Protein AF-A0A127F2P2-F1 (afdb_monomer_lite)

Foldseek 3Di:
DPDLFLDDPDLLCVLADDPPDDGLVVLLVVCVVVVPDQVDEAEAADQFLNSNVLSCLRNNHHYDYHHPDVVSVLNNCLSNDLVQALVVLVVLLVQLVVQLVVQLPDPCLCVDPVNVVCVVVCCCVVQQADPSLSSSLSSSLVSLVVSPVDPNSSSSLVSLSVSCVRVVSTQWDDDVHIDGHDRDPHHPSSVSSVVSSVSSSVSSVSSVVSVVVVCVVDPDDDDDPDVVVVVVVNCVVDVPPDPPDD

Secondary structure (DSSP, 8-state):
---SSSS-SSTTGGGS--TTPPPHHHHHHHHHHTT--TTS-EEETT-TT-HHHHHHHHTT--EEE--S-HHHHHHHHHHT-TT--HHHHHHHHHHHHHHHHHHTT-GGGGGSHHHHHHHHTTHHHHTSS-HHHHHHHHHHHHHHHHH--SHHHHHHHHHHHHHHIIIIIS-EEESSSEEE-PPPS---HHHHHHHHHHHHHHHHHHHHHHHHHHHTTS-PPPPPS-HHHHHHHHHHH-TT------

Sequence (246 aa):
MSDPQAFLNGEIHCWYNFVLGFSDKLVAAMMDRMDVQDDQLVFDPFCGTGTTLVESMKRGIPSVGLDASPFSCFVSRVKTNLTLSPDDLLKALVDVGLEYGHLKTSHDTQNMPAYKYLDESGMLKRGWISAVPLRHALALKAAIYRATPNATCRDAFLLALVANISTKIGNMKYGPEIYRGPKKRSVDVWNIFQTNVMQMIKDLVIAERANLASASLEDYQPVPRDWKVAVTKVLNKAPSLQVLGD

Radius of gyration: 20.62 Å; chains: 1; bounding box: 61×38×56 Å

Structure (mmCIF, N/CA/C/O backbone):
data_AF-A0A127F2P2-F1
#
_entry.id   AF-A0A127F2P2-F1
#
loop_
_atom_site.group_PDB
_atom_site.id
_atom_site.type_symbol
_atom_site.label_atom_id
_atom_site.label_alt_id
_atom_site.label_comp_id
_atom_site.label_asym_id
_atom_site.label_entity_id
_atom_site.label_seq_id
_atom_site.pdbx_PDB_ins_code
_atom_site.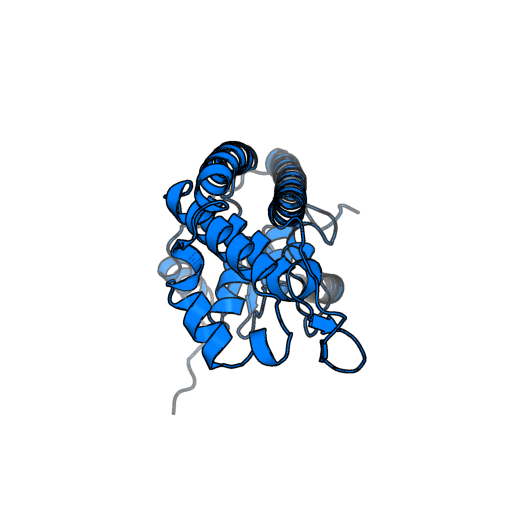Cartn_x
_atom_site.Cartn_y
_atom_site.Cartn_z
_atom_site.occupancy
_atom_site.B_iso_or_equiv
_atom_site.auth_seq_id
_atom_site.auth_comp_id
_atom_site.auth_asym_id
_atom_site.auth_atom_id
_atom_site.pdbx_PDB_model_num
ATOM 1 N N . MET A 1 1 ? -15.548 21.341 21.514 1.00 35.72 1 MET A N 1
ATOM 2 C CA . MET A 1 1 ? -15.813 20.273 20.534 1.00 35.72 1 MET A CA 1
ATOM 3 C C . MET A 1 1 ? -14.565 19.421 20.509 1.0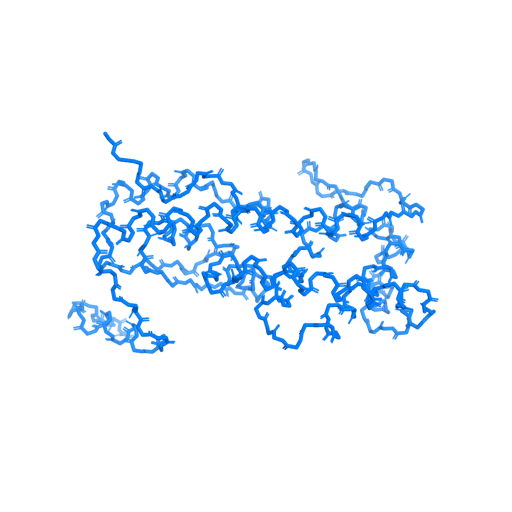0 35.72 1 MET A C 1
ATOM 5 O O . MET A 1 1 ? -13.531 19.929 20.096 1.00 35.72 1 MET A O 1
ATOM 9 N N . SER A 1 2 ? -14.618 18.223 21.089 1.00 41.34 2 SER A N 1
ATOM 10 C CA . SER A 1 2 ? -13.593 17.208 20.843 1.00 41.34 2 SER A CA 1
ATOM 11 C C . SER A 1 2 ? -13.602 16.889 19.351 1.00 41.34 2 SER A C 1
ATOM 13 O O . SER A 1 2 ? -14.662 16.907 18.725 1.00 41.34 2 SER A O 1
ATOM 15 N N . ASP A 1 3 ? -12.429 16.676 18.769 1.00 54.66 3 ASP A N 1
ATOM 16 C CA . ASP A 1 3 ? -12.345 16.172 17.405 1.00 54.66 3 ASP A CA 1
ATOM 17 C C . ASP A 1 3 ? -12.881 14.729 17.417 1.00 54.66 3 ASP A C 1
ATOM 19 O O . ASP A 1 3 ? -12.347 13.915 18.174 1.00 54.66 3 ASP A O 1
ATOM 23 N N . PRO A 1 4 ? -13.960 14.392 16.682 1.00 66.12 4 PRO A N 1
ATOM 24 C CA . PRO A 1 4 ? -14.548 13.051 16.722 1.00 66.12 4 PRO A CA 1
ATOM 25 C C . PRO A 1 4 ? -13.619 11.970 16.148 1.00 66.12 4 PRO A C 1
ATOM 27 O O . PRO A 1 4 ? -13.962 10.791 16.186 1.00 66.12 4 PRO A O 1
ATOM 30 N N . GLN A 1 5 ? -12.468 12.341 15.581 1.00 68.38 5 GLN A N 1
ATOM 31 C CA . GLN A 1 5 ? -11.508 11.418 14.988 1.00 68.38 5 GLN A CA 1
ATOM 32 C C . GLN A 1 5 ? -10.196 11.395 15.767 1.00 68.38 5 GLN A C 1
ATOM 34 O O . GLN A 1 5 ? -9.670 12.436 16.148 1.00 68.38 5 GLN A O 1
ATOM 39 N N . ALA A 1 6 ? -9.619 10.200 15.921 1.00 63.88 6 ALA A N 1
ATOM 40 C CA . ALA A 1 6 ? -8.312 10.035 16.547 1.00 63.88 6 ALA A CA 1
ATOM 41 C C . ALA A 1 6 ? -7.195 10.753 15.752 1.00 63.88 6 ALA A C 1
ATOM 43 O O . ALA A 1 6 ? -6.325 11.393 16.333 1.00 63.88 6 ALA A O 1
ATOM 44 N N . PHE A 1 7 ? -7.217 10.698 14.417 1.00 74.06 7 PHE A N 1
ATOM 45 C CA . PHE A 1 7 ? -6.213 11.332 13.548 1.00 74.06 7 PHE A CA 1
ATOM 46 C C . PHE A 1 7 ? -6.845 11.980 12.304 1.00 74.06 7 PHE A C 1
ATOM 48 O O . PHE A 1 7 ? -8.003 11.712 11.974 1.00 74.06 7 PHE A O 1
ATOM 55 N N . LEU A 1 8 ? -6.105 12.868 11.628 1.00 65.75 8 LEU A N 1
ATOM 56 C CA . LEU A 1 8 ? -6.644 13.904 10.742 1.00 65.75 8 LEU A CA 1
ATOM 57 C C . LEU A 1 8 ? -6.462 13.582 9.250 1.00 65.75 8 LEU A C 1
ATOM 59 O O . LEU A 1 8 ? -5.471 13.956 8.635 1.00 65.75 8 LEU A O 1
ATOM 63 N N . ASN A 1 9 ? -7.518 13.020 8.655 1.00 62.25 9 ASN A N 1
ATOM 64 C CA . ASN A 1 9 ? -7.801 12.931 7.212 1.00 62.25 9 ASN A CA 1
ATOM 65 C C . ASN A 1 9 ? -6.593 12.889 6.252 1.00 62.25 9 ASN A C 1
ATOM 67 O O . ASN A 1 9 ? -6.137 13.909 5.732 1.00 62.25 9 ASN A O 1
ATOM 71 N N . GLY A 1 10 ? -6.204 11.670 5.879 1.00 63.34 10 GLY A N 1
ATOM 72 C CA . GLY A 1 10 ? -5.401 11.392 4.688 1.00 63.34 10 GLY A CA 1
ATOM 73 C C . GLY A 1 10 ? -4.282 10.389 4.921 1.00 63.34 10 GLY A C 1
ATOM 74 O O . GLY A 1 10 ? -3.892 9.727 3.966 1.00 63.34 10 GLY A O 1
ATOM 75 N N . GLU A 1 11 ? -3.821 10.225 6.159 1.00 78.94 11 GLU A N 1
ATOM 76 C CA . GLU A 1 11 ? -2.643 9.436 6.528 1.00 78.94 11 GLU A CA 1
ATOM 77 C C . GLU A 1 11 ? -2.771 8.007 5.993 1.00 78.94 11 GLU A C 1
ATOM 79 O O . GLU A 1 11 ? -2.106 7.621 5.038 1.00 78.94 11 GLU A O 1
ATOM 84 N N . ILE A 1 12 ? -3.750 7.257 6.497 1.00 88.06 12 ILE A N 1
ATOM 85 C CA . ILE A 1 12 ? -3.984 5.869 6.080 1.00 88.06 12 ILE A CA 1
ATOM 86 C C . ILE A 1 12 ? -4.731 5.786 4.739 1.00 88.06 12 ILE A C 1
ATOM 88 O O . ILE A 1 12 ? -4.520 4.863 3.942 1.00 88.06 12 ILE A O 1
ATOM 92 N N . HIS A 1 13 ? -5.587 6.766 4.428 1.00 88.75 13 HIS A N 1
ATOM 93 C CA . HIS A 1 13 ? -6.326 6.781 3.160 1.00 88.75 13 HIS A CA 1
ATOM 94 C C . HIS A 1 13 ? -5.388 6.866 1.953 1.00 88.75 13 HIS A C 1
ATOM 96 O O . HIS A 1 13 ? -5.590 6.130 0.983 1.00 88.75 13 HIS A O 1
ATOM 102 N N . CYS A 1 14 ? -4.320 7.665 2.041 1.00 88.19 14 CYS A N 1
ATOM 103 C CA . CYS A 1 14 ? -3.363 7.888 0.957 1.00 88.19 14 CYS A CA 1
ATOM 104 C C . CYS A 1 14 ? -2.391 6.726 0.729 1.00 88.19 14 CYS A C 1
ATOM 106 O O . CYS A 1 14 ? -1.639 6.748 -0.249 1.00 88.19 14 CYS A O 1
ATOM 108 N N . TRP A 1 15 ? -2.418 5.681 1.564 1.00 93.00 15 TRP A N 1
ATOM 109 C CA . TRP A 1 15 ? -1.598 4.481 1.349 1.00 93.00 15 TRP A CA 1
ATOM 110 C C . TRP A 1 15 ? -1.938 3.782 0.033 1.00 93.00 15 TRP A C 1
ATOM 112 O O . TRP A 1 15 ? -1.093 3.114 -0.559 1.00 93.00 15 TRP A O 1
ATOM 122 N N . TYR A 1 16 ? -3.171 3.965 -0.446 1.00 91.88 16 TYR A N 1
ATOM 123 C CA . TYR A 1 16 ? -3.579 3.578 -1.787 1.00 91.88 16 TYR A CA 1
ATOM 124 C C . TYR A 1 16 ? -4.759 4.432 -2.251 1.00 91.88 16 TYR A C 1
ATOM 126 O O . TYR A 1 16 ? -5.842 4.352 -1.668 1.00 91.88 16 TYR A O 1
ATOM 134 N N . ASN A 1 17 ? -4.559 5.202 -3.322 1.00 81.31 17 ASN A N 1
ATOM 135 C CA . ASN A 1 17 ? -5.589 6.064 -3.898 1.00 81.31 17 ASN A CA 1
ATOM 136 C C . ASN A 1 17 ? -6.385 5.319 -4.971 1.00 81.31 17 ASN A C 1
ATOM 138 O O . ASN A 1 17 ? -5.859 4.999 -6.040 1.00 81.31 17 ASN A O 1
ATOM 142 N N . PHE A 1 18 ? -7.665 5.083 -4.695 1.00 76.94 18 PHE A N 1
ATOM 143 C CA . PHE A 1 18 ? -8.608 4.524 -5.655 1.00 76.94 18 PHE A CA 1
ATOM 144 C C . PHE A 1 18 ? -9.413 5.648 -6.314 1.00 76.94 18 PHE A C 1
ATOM 146 O O . PHE A 1 18 ? -10.091 6.409 -5.634 1.00 76.94 18 PHE A O 1
ATOM 153 N N . VAL A 1 19 ? -9.335 5.755 -7.644 1.00 68.81 19 VAL A N 1
ATOM 154 C CA . VAL A 1 19 ? -9.882 6.894 -8.413 1.00 68.81 19 VAL A CA 1
ATOM 155 C C . VAL A 1 19 ? -11.410 7.017 -8.312 1.00 68.81 19 VAL A C 1
ATOM 157 O O . VAL A 1 19 ? -11.939 8.105 -8.495 1.00 68.81 19 VAL A O 1
ATOM 160 N N . LEU A 1 20 ? -12.116 5.929 -7.993 1.00 75.44 20 LEU A N 1
ATOM 161 C CA . LEU A 1 20 ? -13.584 5.880 -7.931 1.00 75.44 20 LEU A CA 1
ATOM 162 C C . LEU A 1 20 ? -14.131 5.760 -6.496 1.00 75.44 20 LEU A C 1
ATOM 164 O O . LEU A 1 20 ? -15.291 5.406 -6.310 1.00 75.44 20 LEU A O 1
ATOM 168 N N . GLY A 1 21 ? -13.299 6.000 -5.477 1.00 77.44 21 GLY A N 1
ATOM 169 C CA . GLY A 1 21 ? -13.734 5.972 -4.079 1.00 77.44 21 GLY A CA 1
ATOM 170 C C . GLY A 1 21 ? -14.499 7.238 -3.683 1.00 77.44 21 GLY A C 1
ATOM 171 O O . GLY A 1 21 ? -14.231 8.323 -4.199 1.00 77.44 21 GLY A O 1
ATOM 172 N N . PHE A 1 22 ? -15.427 7.116 -2.733 1.00 83.31 22 PHE A N 1
ATOM 173 C CA . PHE A 1 22 ? -16.008 8.278 -2.056 1.00 83.31 22 PHE A CA 1
ATOM 174 C C . PHE A 1 22 ? -15.020 8.884 -1.047 1.00 83.31 22 PHE A C 1
ATOM 176 O O . PHE A 1 22 ? -14.110 8.207 -0.562 1.00 83.31 22 PHE A O 1
ATOM 183 N N . SER A 1 23 ? -15.198 10.172 -0.737 1.00 86.19 23 SER A N 1
ATOM 184 C CA . SER A 1 23 ? -14.360 10.884 0.235 1.00 86.19 23 SER A CA 1
ATOM 185 C C . SER A 1 23 ? -14.602 10.370 1.655 1.00 86.19 23 SER A C 1
ATOM 187 O O . SER A 1 23 ? -15.737 10.156 2.074 1.00 86.19 23 SER A O 1
ATOM 189 N N . ASP A 1 24 ? -13.515 10.262 2.406 1.00 86.50 24 ASP A N 1
ATOM 190 C CA . ASP A 1 24 ? -13.460 10.154 3.866 1.00 86.50 24 ASP A CA 1
ATOM 191 C C . ASP A 1 24 ? -14.427 11.113 4.586 1.00 86.50 24 ASP A C 1
ATOM 193 O O . ASP A 1 24 ? -15.194 10.692 5.449 1.00 86.50 24 ASP A O 1
ATOM 197 N N . LYS A 1 25 ? -14.492 12.379 4.156 1.00 88.00 25 LYS A N 1
ATOM 198 C CA . LYS A 1 25 ? -15.392 13.390 4.738 1.00 88.00 25 LYS A CA 1
ATOM 199 C C . LYS A 1 25 ? -16.870 13.034 4.611 1.00 88.00 25 LYS A C 1
ATOM 201 O O . LYS A 1 25 ? -17.650 13.372 5.496 1.00 88.00 25 LYS A O 1
ATOM 206 N N . LEU A 1 26 ? -17.262 12.375 3.517 1.00 89.62 26 LEU A N 1
ATOM 207 C CA . LEU A 1 26 ? -18.647 11.941 3.329 1.00 89.62 26 LEU A CA 1
ATOM 208 C C . LEU A 1 26 ? -19.013 10.878 4.363 1.00 89.62 26 LEU A C 1
ATOM 210 O O . LEU A 1 26 ? -20.075 10.960 4.970 1.00 89.62 26 LEU A O 1
ATOM 214 N N . VAL A 1 27 ? -18.128 9.906 4.579 1.00 91.12 27 VAL A N 1
ATOM 215 C CA . VAL A 1 27 ? -18.348 8.845 5.565 1.00 91.12 27 VAL A CA 1
ATOM 216 C C . VAL A 1 27 ? -18.423 9.420 6.968 1.00 91.12 27 VAL A C 1
ATOM 218 O O . VAL A 1 27 ? -19.365 9.109 7.689 1.00 91.12 27 VAL A O 1
ATOM 221 N N . ALA A 1 28 ? -17.472 10.281 7.337 1.00 88.88 28 ALA A N 1
ATOM 222 C CA . ALA A 1 28 ? -17.466 10.936 8.638 1.00 88.88 28 ALA A CA 1
ATOM 223 C C . ALA A 1 28 ? -18.791 11.676 8.892 1.00 88.88 28 ALA A C 1
ATOM 225 O O . ALA A 1 28 ? -19.443 11.443 9.906 1.00 88.88 28 ALA A O 1
ATOM 226 N N . ALA A 1 29 ? -19.250 12.474 7.919 1.00 90.44 29 ALA A N 1
ATOM 227 C CA . ALA A 1 29 ? -20.518 13.192 8.018 1.00 90.44 29 ALA A CA 1
ATOM 228 C C . ALA A 1 29 ? -21.737 12.257 8.109 1.00 90.44 29 ALA A C 1
ATOM 230 O O . ALA A 1 29 ? -22.702 12.574 8.802 1.00 90.44 29 ALA A O 1
ATOM 231 N N . MET A 1 30 ? -21.714 11.110 7.422 1.00 92.44 30 MET A N 1
ATOM 232 C CA . MET A 1 30 ? -22.779 10.108 7.527 1.00 92.44 30 MET A CA 1
ATOM 233 C C . MET A 1 30 ? -22.791 9.438 8.901 1.00 92.44 30 MET A C 1
ATOM 235 O O . MET A 1 30 ? -23.862 9.297 9.479 1.00 92.44 30 MET A O 1
ATOM 239 N N . MET A 1 31 ? -21.625 9.085 9.448 1.00 92.06 31 MET A N 1
ATOM 240 C CA . MET A 1 31 ? -21.513 8.516 10.795 1.00 92.06 31 MET A CA 1
ATOM 241 C C . MET A 1 31 ? -22.008 9.497 11.862 1.00 92.06 31 MET A C 1
ATOM 243 O O . MET A 1 31 ? -22.751 9.089 12.748 1.00 92.06 31 MET A O 1
ATOM 247 N N . ASP A 1 32 ? -21.678 10.788 11.735 1.00 91.12 32 ASP A N 1
ATOM 248 C CA . ASP A 1 32 ? -22.185 11.837 12.634 1.00 91.12 32 ASP A CA 1
ATOM 249 C C . ASP A 1 32 ? -23.704 11.997 12.505 1.00 91.12 32 ASP A C 1
ATOM 251 O O . ASP A 1 32 ? -24.425 12.065 13.495 1.00 91.12 32 ASP A O 1
ATOM 255 N N . ARG A 1 33 ? -24.218 12.027 11.269 1.00 93.12 33 ARG A N 1
ATOM 256 C CA . ARG A 1 33 ? -25.657 12.160 11.002 1.00 93.12 33 ARG A CA 1
ATOM 257 C C . ARG A 1 33 ? -26.463 10.968 11.519 1.00 93.12 33 ARG A C 1
ATOM 259 O O . ARG A 1 33 ? -27.630 11.138 11.864 1.00 93.12 33 ARG A O 1
ATOM 266 N N . MET A 1 34 ? -25.873 9.779 11.493 1.00 92.50 34 MET A N 1
ATOM 267 C CA . MET A 1 34 ? -26.480 8.543 11.980 1.00 92.50 34 MET A CA 1
ATOM 268 C C . MET A 1 34 ? -26.254 8.320 13.479 1.00 92.50 34 MET A C 1
ATOM 270 O O . MET A 1 34 ? -26.804 7.358 14.005 1.00 92.50 34 MET A O 1
ATOM 274 N N . ASP A 1 35 ? -25.482 9.190 14.140 1.00 91.25 35 ASP A N 1
ATOM 275 C CA . ASP A 1 35 ? -25.129 9.094 15.559 1.00 91.25 35 ASP A CA 1
ATOM 276 C C . ASP A 1 35 ? -24.546 7.715 15.924 1.00 91.25 35 ASP A C 1
ATOM 278 O O . ASP A 1 35 ? -24.965 7.067 16.884 1.00 91.25 35 ASP A O 1
ATOM 282 N N . VAL A 1 36 ? -23.609 7.227 15.098 1.00 90.00 36 VAL A N 1
ATOM 283 C CA . VAL A 1 36 ? -23.000 5.899 15.279 1.00 90.00 36 VAL A CA 1
ATOM 284 C C . VAL A 1 36 ? -22.124 5.895 16.529 1.00 90.00 36 VAL A C 1
ATOM 286 O O . VAL A 1 36 ? -21.159 6.655 16.612 1.00 90.00 36 VAL A O 1
ATOM 289 N N . GLN A 1 37 ? -22.440 4.996 17.458 1.00 87.25 37 GLN A N 1
ATOM 290 C CA . GLN A 1 37 ? -21.726 4.834 18.727 1.00 87.25 37 GLN A CA 1
ATOM 291 C C . GLN A 1 37 ? -20.657 3.729 18.643 1.00 87.25 37 GLN A C 1
ATOM 293 O O . GLN A 1 37 ? -20.678 2.880 17.748 1.00 87.25 37 GLN A O 1
ATOM 298 N N . ASP A 1 38 ? -19.715 3.727 19.584 1.00 83.12 38 ASP A N 1
ATOM 299 C CA . ASP A 1 38 ? -18.592 2.779 19.661 1.00 83.12 38 ASP A CA 1
ATOM 300 C C . ASP A 1 38 ? -18.991 1.353 20.091 1.00 83.12 38 ASP A C 1
ATOM 302 O O . ASP A 1 38 ? -18.247 0.396 19.855 1.00 83.12 38 ASP A O 1
ATOM 306 N N . ASP A 1 39 ? -20.192 1.179 20.643 1.00 86.44 39 ASP A N 1
ATOM 307 C CA . ASP A 1 39 ? -20.784 -0.118 20.980 1.00 86.44 39 ASP A CA 1
ATOM 308 C C . ASP A 1 39 ? -21.517 -0.793 19.801 1.00 86.44 39 ASP A C 1
ATOM 310 O O . ASP A 1 39 ? -21.964 -1.945 19.914 1.00 86.44 39 ASP A O 1
ATOM 314 N N . GLN A 1 40 ? -21.611 -0.102 18.660 1.00 90.81 40 GLN A N 1
ATOM 315 C CA . GLN A 1 40 ? -22.252 -0.578 17.436 1.00 90.81 40 GLN A CA 1
ATOM 316 C C . GLN A 1 40 ? -21.247 -1.191 16.451 1.00 90.81 40 GLN A C 1
ATOM 318 O O . GLN A 1 40 ? -20.041 -0.967 16.512 1.00 90.81 40 GLN A O 1
ATOM 323 N N . LEU A 1 41 ? -21.759 -1.985 15.505 1.00 93.62 41 LEU A N 1
ATOM 324 C CA . LEU A 1 41 ? -20.970 -2.547 14.409 1.00 93.62 41 LEU A CA 1
ATOM 325 C C . LEU A 1 41 ? -21.323 -1.848 13.094 1.00 93.62 41 LEU A C 1
ATOM 327 O O . LEU A 1 41 ? -22.466 -1.915 12.645 1.00 93.62 41 LEU A O 1
ATOM 331 N N . VAL A 1 42 ? -20.324 -1.276 12.424 1.00 94.81 42 VAL A N 1
ATOM 332 C CA . VAL A 1 42 ? -20.467 -0.790 11.046 1.00 94.81 42 VAL A CA 1
ATOM 333 C C . VAL A 1 42 ? -20.250 -1.943 10.068 1.00 94.81 42 VAL A C 1
ATOM 335 O O . VAL A 1 42 ? -19.214 -2.607 10.094 1.00 94.81 42 VAL A O 1
ATOM 338 N N . PHE A 1 43 ? -21.210 -2.172 9.175 1.00 96.00 43 PHE A N 1
ATOM 339 C CA . PHE A 1 43 ? -21.095 -3.165 8.110 1.00 96.00 43 PHE A CA 1
ATOM 340 C C . PHE A 1 43 ? -21.125 -2.502 6.732 1.00 96.00 43 PHE A C 1
ATOM 342 O O . PHE A 1 43 ? -22.078 -1.799 6.403 1.00 96.00 43 PHE A O 1
ATOM 349 N N . ASP A 1 44 ? -20.094 -2.754 5.925 1.00 95.19 44 ASP A N 1
ATOM 350 C CA . ASP A 1 44 ? -19.984 -2.258 4.551 1.00 95.19 44 ASP A CA 1
ATOM 351 C C . ASP A 1 44 ? -19.921 -3.433 3.551 1.00 95.19 44 ASP A C 1
ATOM 353 O O . ASP A 1 44 ? -18.867 -4.063 3.407 1.00 95.19 44 ASP A O 1
ATOM 357 N N . PRO A 1 45 ? -21.024 -3.765 2.851 1.00 95.06 45 PRO A N 1
ATOM 358 C CA . PRO A 1 45 ? -21.070 -4.900 1.929 1.00 95.06 45 PRO A CA 1
ATOM 359 C C . PRO A 1 45 ? -20.336 -4.663 0.597 1.00 95.06 45 PRO A C 1
ATOM 361 O O . PRO A 1 45 ? -20.263 -5.590 -0.210 1.00 95.06 45 PRO A O 1
ATOM 364 N N . PHE A 1 46 ? -19.814 -3.453 0.359 1.00 93.75 46 PHE A N 1
ATOM 365 C CA . PHE A 1 46 ? -19.063 -3.076 -0.843 1.00 93.75 46 PHE A CA 1
ATOM 366 C C . PHE A 1 46 ? -17.879 -2.177 -0.469 1.00 93.75 46 PHE A C 1
ATOM 368 O O . PHE A 1 46 ? -17.710 -1.073 -0.993 1.00 93.75 46 PHE A O 1
ATOM 375 N N . CYS A 1 47 ? -17.061 -2.650 0.473 1.00 92.62 47 CYS A N 1
ATOM 376 C CA . CYS A 1 47 ? -16.106 -1.802 1.180 1.00 92.62 47 CYS A CA 1
ATOM 377 C C . CYS A 1 47 ? -14.971 -1.262 0.302 1.00 92.62 47 CYS A C 1
ATOM 379 O O . CYS A 1 47 ? -14.270 -0.327 0.708 1.00 92.62 47 CYS A O 1
ATOM 381 N N . GLY A 1 48 ? -14.760 -1.823 -0.894 1.00 93.56 48 GLY A N 1
ATOM 382 C CA . GLY A 1 48 ? -13.717 -1.394 -1.809 1.00 93.56 48 GLY A CA 1
ATOM 383 C C . GLY A 1 48 ? -12.354 -1.395 -1.122 1.00 93.56 48 GLY A C 1
ATOM 384 O O . GLY A 1 48 ? -11.957 -2.375 -0.493 1.00 93.56 48 GLY A O 1
ATOM 385 N N . THR A 1 49 ? -11.629 -0.280 -1.234 1.00 93.69 49 THR A N 1
ATOM 386 C CA . THR A 1 49 ? -10.331 -0.065 -0.568 1.00 93.69 49 THR A CA 1
ATOM 387 C C . THR A 1 49 ? -10.443 0.447 0.873 1.00 93.69 49 THR A C 1
ATOM 389 O O . THR A 1 49 ? -9.435 0.876 1.440 1.00 93.69 49 THR A O 1
ATOM 392 N N . GLY A 1 50 ? -11.648 0.428 1.450 1.00 93.50 50 GLY A N 1
ATOM 393 C CA . GLY A 1 50 ? -11.855 0.454 2.894 1.00 93.50 50 GLY A CA 1
ATOM 394 C C . GLY A 1 50 ? -12.100 1.827 3.496 1.00 93.50 50 GLY A C 1
ATOM 395 O O . GLY A 1 50 ? -11.833 1.987 4.681 1.00 93.50 50 GLY A O 1
ATOM 396 N N . THR A 1 51 ? -12.588 2.814 2.733 1.00 93.69 51 THR A N 1
ATOM 397 C CA . THR A 1 51 ? -12.814 4.173 3.260 1.00 93.69 51 THR A CA 1
ATOM 398 C C . THR A 1 51 ? -13.709 4.143 4.503 1.00 93.69 51 THR A C 1
ATOM 400 O O . THR A 1 51 ? -13.327 4.696 5.529 1.00 93.69 51 THR A O 1
ATOM 403 N N . THR A 1 52 ? -14.836 3.422 4.452 1.00 94.44 52 THR A N 1
ATOM 404 C CA . THR A 1 52 ? -15.735 3.238 5.603 1.00 94.44 52 THR A CA 1
ATOM 405 C C . THR A 1 52 ? -15.024 2.609 6.794 1.00 94.44 52 THR A C 1
ATOM 407 O O . THR A 1 52 ? -15.110 3.119 7.903 1.00 94.44 52 THR A O 1
ATOM 410 N N . LEU A 1 53 ? -14.268 1.535 6.558 1.00 94.75 53 LEU A N 1
ATOM 411 C CA . LEU A 1 53 ? -13.603 0.781 7.622 1.00 94.75 53 LEU A CA 1
ATOM 412 C C . LEU A 1 53 ? -12.484 1.587 8.294 1.00 94.75 53 LEU A C 1
ATOM 414 O O . LEU A 1 53 ? -12.310 1.508 9.505 1.00 94.75 53 LEU A O 1
ATOM 418 N N . VAL A 1 54 ? -11.736 2.382 7.524 1.00 93.50 54 VAL A N 1
ATOM 419 C CA . VAL A 1 54 ? -10.702 3.279 8.059 1.00 93.50 54 VAL A CA 1
ATOM 420 C C . VAL A 1 54 ? -11.335 4.395 8.891 1.00 93.50 54 VAL A C 1
ATOM 422 O O . VAL A 1 54 ? -10.820 4.712 9.959 1.00 93.50 54 VAL A O 1
ATOM 425 N N . GLU A 1 55 ? -12.462 4.963 8.456 1.00 92.19 55 GLU A N 1
ATOM 426 C CA . GLU A 1 55 ? -13.179 5.985 9.232 1.00 92.19 55 GLU A CA 1
ATOM 427 C C . GLU A 1 55 ? -13.816 5.416 10.507 1.00 92.19 55 GLU A C 1
ATOM 429 O O . GLU A 1 55 ? -13.748 6.061 11.551 1.00 92.19 55 GLU A O 1
ATOM 434 N N . SER A 1 56 ? -14.346 4.189 10.469 1.00 92.12 56 SER A N 1
ATOM 435 C CA . SER A 1 56 ? -14.781 3.476 11.677 1.00 92.12 56 SER A CA 1
ATOM 436 C C . SER A 1 56 ? -13.610 3.240 12.631 1.00 92.12 56 SER A C 1
ATOM 438 O O . SER A 1 56 ? -13.698 3.569 13.811 1.00 92.12 56 SER A O 1
ATOM 440 N N . MET A 1 57 ? -12.477 2.753 12.112 1.00 90.25 57 MET A N 1
ATOM 441 C CA . MET A 1 57 ? -11.261 2.512 12.892 1.00 90.25 57 MET A CA 1
ATOM 442 C C . MET A 1 57 ? -10.743 3.788 13.571 1.00 90.25 57 MET A C 1
ATOM 444 O O . MET A 1 57 ? -10.370 3.742 14.739 1.00 90.25 57 MET A O 1
ATOM 448 N N . LYS A 1 58 ? -10.766 4.935 12.877 1.00 88.12 58 LYS A N 1
ATOM 449 C CA . LYS A 1 58 ? -10.393 6.256 13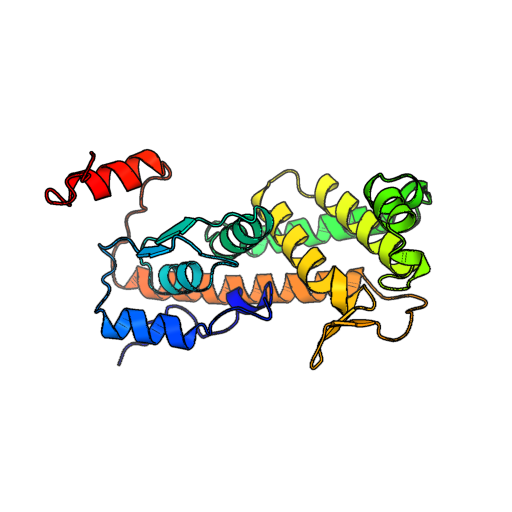.425 1.00 88.12 58 LYS A CA 1
ATOM 450 C C . LYS A 1 58 ? -11.238 6.696 14.616 1.00 88.12 58 LYS A C 1
ATOM 452 O O . LYS A 1 58 ? -10.789 7.537 15.388 1.00 88.12 58 LYS A O 1
ATOM 457 N N . ARG A 1 59 ? -12.460 6.183 14.719 1.00 87.56 59 ARG A N 1
ATOM 458 C CA . ARG A 1 59 ? -13.426 6.502 15.776 1.00 87.56 59 ARG A CA 1
ATOM 459 C C . ARG A 1 59 ? -13.481 5.426 16.862 1.00 87.56 59 ARG A C 1
ATOM 461 O O . ARG A 1 59 ? -14.319 5.509 17.745 1.00 87.56 59 ARG A O 1
ATOM 468 N N . GLY A 1 60 ? -12.644 4.389 16.772 1.00 87.50 60 GLY A N 1
ATOM 469 C CA . GLY A 1 60 ? -12.714 3.233 17.669 1.00 87.50 60 GLY A CA 1
ATOM 470 C C . GLY A 1 60 ? -13.947 2.346 17.455 1.00 87.50 60 GLY A C 1
ATOM 471 O O . GLY A 1 60 ? -14.171 1.428 18.238 1.00 87.50 60 GLY A O 1
ATOM 472 N N . ILE A 1 61 ? -14.721 2.574 16.387 1.00 90.19 61 ILE A N 1
ATOM 473 C CA . ILE A 1 61 ? -15.963 1.851 16.111 1.00 90.19 61 ILE A CA 1
ATOM 474 C C . ILE A 1 61 ? -15.629 0.516 15.421 1.00 90.19 61 ILE A C 1
ATOM 476 O O . ILE A 1 61 ? -14.968 0.511 14.371 1.00 90.19 61 ILE A O 1
ATOM 480 N N . PRO A 1 62 ? -16.095 -0.630 15.951 1.00 91.12 62 PRO A N 1
ATOM 481 C CA . PRO A 1 62 ? -15.974 -1.920 15.284 1.00 91.12 62 PRO A CA 1
ATOM 482 C C . PRO A 1 62 ? -16.566 -1.888 13.871 1.00 91.12 62 PRO A C 1
ATOM 484 O O . PRO A 1 62 ? -17.664 -1.375 13.647 1.00 91.12 62 PRO A O 1
ATOM 487 N N . SER A 1 63 ? -15.872 -2.485 12.899 1.00 94.81 63 SER A N 1
ATOM 488 C CA . SER A 1 63 ? -16.379 -2.564 11.528 1.00 94.81 63 SER A CA 1
ATOM 489 C C . SER A 1 63 ? -16.036 -3.873 10.821 1.00 94.81 63 SER A C 1
ATOM 491 O O . SER A 1 63 ? -15.028 -4.519 11.109 1.00 94.81 63 SER A O 1
ATOM 493 N N . VAL A 1 64 ? -16.901 -4.270 9.887 1.00 96.06 64 VAL A N 1
ATOM 494 C CA . VAL A 1 64 ? -16.728 -5.421 8.993 1.00 96.06 64 VAL A CA 1
ATOM 495 C C . VAL A 1 64 ? -17.033 -4.974 7.570 1.00 96.06 64 VAL A C 1
ATOM 497 O O . VAL A 1 64 ? -18.038 -4.314 7.322 1.00 96.06 64 VAL A O 1
ATOM 500 N N . GLY A 1 65 ? -16.179 -5.357 6.623 1.00 95.00 65 GLY A N 1
ATOM 501 C CA . GLY A 1 65 ? -16.389 -5.070 5.209 1.00 95.00 65 GLY A CA 1
ATOM 502 C C . GLY A 1 65 ? -16.323 -6.314 4.337 1.00 95.00 65 GLY A C 1
ATOM 503 O O . GLY A 1 65 ? -15.574 -7.248 4.631 1.00 95.00 65 GLY A O 1
ATOM 504 N N . LEU A 1 66 ? -17.079 -6.293 3.245 1.00 94.94 66 LEU A N 1
ATOM 505 C CA . LEU A 1 66 ? -17.083 -7.308 2.200 1.00 94.94 66 LEU A CA 1
ATOM 506 C C . LEU A 1 66 ? -16.885 -6.636 0.838 1.00 94.94 66 LEU A C 1
ATOM 508 O O . LEU A 1 66 ? -17.389 -5.545 0.598 1.00 94.94 66 LEU A O 1
ATOM 512 N N . ASP A 1 67 ? -16.129 -7.279 -0.048 1.00 95.94 67 ASP A N 1
ATOM 513 C CA . ASP A 1 67 ? -15.975 -6.859 -1.441 1.00 95.94 67 ASP A CA 1
ATOM 514 C C . ASP A 1 67 ? -15.654 -8.082 -2.312 1.00 95.94 67 ASP A C 1
ATOM 516 O O . ASP A 1 67 ? -15.013 -9.037 -1.859 1.00 95.94 67 ASP A O 1
ATOM 520 N N . ALA A 1 68 ? -16.094 -8.064 -3.571 1.00 96.12 68 ALA A N 1
ATOM 521 C CA . ALA A 1 68 ? -15.833 -9.145 -4.518 1.00 96.12 68 ALA A CA 1
ATOM 522 C C . ALA A 1 68 ? -14.371 -9.176 -4.994 1.00 96.12 68 ALA A C 1
ATOM 524 O O . ALA A 1 68 ? -13.878 -10.225 -5.406 1.00 96.12 68 ALA A O 1
ATOM 525 N N . SER A 1 69 ? -13.673 -8.039 -4.959 1.00 94.75 69 SER A N 1
ATOM 526 C CA . SER A 1 69 ? -12.282 -7.908 -5.383 1.00 94.75 69 SER A CA 1
ATOM 527 C C . SER A 1 69 ? -11.327 -8.320 -4.255 1.00 94.75 69 SER A C 1
ATOM 529 O O . SER A 1 69 ? -11.188 -7.596 -3.262 1.00 94.75 69 SER A O 1
ATOM 531 N N . PRO A 1 70 ? -10.556 -9.418 -4.410 1.00 95.62 70 PRO A N 1
ATOM 532 C CA . PRO A 1 70 ? -9.569 -9.821 -3.406 1.00 95.62 70 PRO A CA 1
ATOM 533 C C . PRO A 1 70 ? -8.491 -8.756 -3.182 1.00 95.62 70 PRO A C 1
ATOM 535 O O . PRO A 1 70 ? -7.944 -8.637 -2.086 1.00 95.62 70 PRO A O 1
ATOM 538 N N . PHE A 1 71 ? -8.191 -7.966 -4.218 1.00 94.50 71 PHE A N 1
ATOM 539 C CA . PHE A 1 71 ? -7.246 -6.859 -4.134 1.00 94.50 71 PHE A CA 1
ATOM 540 C C . PHE A 1 71 ? -7.792 -5.709 -3.281 1.00 94.50 71 PHE A C 1
ATOM 542 O O . PHE A 1 71 ? -7.074 -5.194 -2.429 1.00 94.50 71 PHE A O 1
ATOM 549 N N . SER A 1 72 ? -9.063 -5.350 -3.459 1.00 94.31 72 SER A N 1
ATOM 550 C CA . SER A 1 72 ? -9.736 -4.330 -2.649 1.00 94.31 72 SER A CA 1
ATOM 551 C C . SER A 1 72 ? -9.749 -4.742 -1.172 1.00 94.31 72 SER A C 1
ATOM 553 O O . SER A 1 72 ? -9.260 -4.002 -0.320 1.00 94.31 72 SER A O 1
ATOM 555 N N . CYS A 1 73 ? -10.142 -5.990 -0.890 1.00 95.25 73 CYS A N 1
ATOM 556 C CA . CYS A 1 73 ? -10.073 -6.586 0.447 1.00 95.25 73 CYS A CA 1
ATOM 557 C C . CYS A 1 73 ? -8.652 -6.594 1.036 1.00 95.25 73 CYS A C 1
ATOM 559 O O . CYS A 1 73 ? -8.480 -6.371 2.234 1.00 95.25 73 CYS A O 1
ATOM 561 N N . PHE A 1 74 ? -7.619 -6.851 0.224 1.00 96.62 74 PHE A N 1
ATOM 562 C CA . PHE A 1 74 ? -6.220 -6.755 0.653 1.00 96.62 74 PHE A CA 1
ATOM 563 C C . PHE A 1 74 ? -5.860 -5.327 1.081 1.00 96.62 74 PHE A C 1
ATOM 565 O O . PHE A 1 74 ? -5.349 -5.147 2.184 1.00 96.62 74 PHE A O 1
ATOM 572 N N . VAL A 1 75 ? -6.173 -4.318 0.261 1.00 96.12 75 VAL A N 1
ATOM 573 C CA . VAL A 1 75 ? -5.911 -2.907 0.589 1.00 96.12 75 VAL A CA 1
ATOM 574 C C . VAL A 1 75 ? -6.629 -2.508 1.879 1.00 96.12 75 VAL A C 1
ATOM 576 O O . VAL A 1 75 ? -5.993 -1.975 2.787 1.00 96.12 75 VAL A O 1
ATOM 579 N N . SER A 1 76 ? -7.923 -2.818 1.985 1.00 95.25 76 SER A N 1
ATOM 580 C CA . SER A 1 76 ? -8.744 -2.538 3.167 1.00 95.25 76 SER A CA 1
ATOM 581 C C . SER A 1 76 ? -8.162 -3.159 4.429 1.00 95.25 76 SER A C 1
ATOM 583 O O . SER A 1 76 ? -8.016 -2.477 5.441 1.00 95.25 76 SER A O 1
ATOM 585 N N . ARG A 1 77 ? -7.762 -4.434 4.364 1.00 95.69 77 ARG A N 1
ATOM 586 C CA . ARG A 1 77 ? -7.167 -5.153 5.498 1.00 95.69 77 ARG A CA 1
ATOM 587 C C . ARG A 1 77 ? -5.847 -4.537 5.948 1.00 95.69 77 ARG A C 1
ATOM 589 O O . ARG A 1 77 ? -5.612 -4.438 7.143 1.00 95.69 77 ARG A O 1
ATOM 596 N N . VAL A 1 78 ? -4.985 -4.130 5.017 1.00 95.81 78 VAL A N 1
ATOM 597 C CA . VAL A 1 78 ? -3.706 -3.493 5.370 1.00 95.81 78 VAL A CA 1
ATOM 598 C C . VAL A 1 78 ? -3.933 -2.122 6.001 1.00 95.81 78 VAL A C 1
ATOM 600 O O . VAL A 1 78 ? -3.326 -1.825 7.025 1.00 95.81 78 VAL A O 1
ATOM 603 N N . LYS A 1 79 ? -4.831 -1.309 5.431 1.00 94.38 79 LYS A N 1
ATOM 604 C CA . LYS A 1 79 ? -5.169 0.021 5.961 1.00 94.38 79 LYS A CA 1
ATOM 605 C C . LYS A 1 79 ? -5.819 -0.031 7.346 1.00 94.38 79 LYS A C 1
ATOM 607 O O . LYS A 1 79 ? -5.672 0.905 8.116 1.00 94.38 79 LYS A O 1
ATOM 612 N N . THR A 1 80 ? -6.527 -1.110 7.666 1.00 93.31 80 THR A N 1
ATOM 613 C CA . THR A 1 80 ? -7.236 -1.268 8.948 1.00 93.31 80 THR A CA 1
ATOM 614 C C . THR A 1 80 ? -6.462 -2.085 9.985 1.00 93.31 80 THR A C 1
ATOM 616 O O . THR A 1 80 ? -6.994 -2.436 11.038 1.00 93.31 80 THR A O 1
ATOM 619 N N . ASN A 1 81 ? -5.195 -2.410 9.712 1.00 90.94 81 ASN A N 1
ATOM 620 C CA . ASN A 1 81 ? -4.389 -3.224 10.609 1.00 90.94 81 ASN A CA 1
ATOM 621 C C . ASN A 1 81 ? -3.681 -2.381 11.681 1.00 90.94 81 ASN A C 1
ATOM 623 O O . ASN A 1 81 ? -2.532 -1.978 11.508 1.00 90.94 81 ASN A O 1
ATOM 627 N N . LEU A 1 82 ? -4.343 -2.196 12.824 1.00 80.62 82 LEU A N 1
ATOM 628 C CA . LEU A 1 82 ? -3.774 -1.501 13.986 1.00 80.62 82 LEU A CA 1
ATOM 629 C C . LEU A 1 82 ? -2.630 -2.256 14.681 1.00 80.62 82 LEU A C 1
ATOM 631 O O . LEU A 1 82 ? -1.967 -1.685 15.538 1.00 80.62 82 LEU A O 1
ATOM 635 N N . THR A 1 83 ? -2.369 -3.526 14.348 1.00 86.25 83 THR A N 1
ATOM 636 C CA . THR A 1 83 ? -1.248 -4.274 14.949 1.00 86.25 83 THR A CA 1
ATOM 637 C C . THR A 1 83 ? 0.075 -4.049 14.212 1.00 86.25 83 THR A C 1
ATOM 639 O O . THR A 1 83 ? 1.050 -4.755 14.471 1.00 86.25 83 THR A O 1
ATOM 642 N N . LEU A 1 84 ? 0.100 -3.167 13.214 1.00 89.69 84 LEU A N 1
ATOM 643 C CA . LEU A 1 84 ? 1.278 -2.871 12.412 1.00 89.69 84 LEU A CA 1
ATOM 644 C C . LEU A 1 84 ? 2.171 -1.865 13.149 1.00 89.69 84 LEU A C 1
ATOM 646 O O . LEU A 1 84 ? 1.860 -0.681 13.190 1.00 89.69 84 LEU A O 1
ATOM 650 N N . SER A 1 85 ? 3.290 -2.336 13.701 1.00 91.06 85 SER A N 1
ATOM 651 C CA . SER A 1 85 ? 4.227 -1.481 14.437 1.00 91.06 85 SER A CA 1
ATOM 652 C C . SER A 1 85 ? 5.113 -0.644 13.491 1.00 91.06 85 SER A C 1
ATOM 654 O O . SER A 1 85 ? 5.735 -1.214 12.582 1.00 91.06 85 SER A O 1
ATOM 656 N N . PRO A 1 86 ? 5.244 0.681 13.718 1.00 92.56 86 PRO A N 1
ATOM 657 C CA . PRO A 1 86 ? 6.200 1.534 13.009 1.00 92.56 86 PRO A CA 1
ATOM 658 C C . PRO A 1 86 ? 7.650 1.052 13.141 1.00 92.56 86 PRO A C 1
ATOM 660 O O . PRO A 1 86 ? 8.402 1.082 12.165 1.00 92.56 86 PRO A O 1
ATOM 663 N N . ASP A 1 87 ? 8.037 0.581 14.329 1.00 93.00 87 ASP A N 1
ATOM 664 C CA . ASP A 1 87 ? 9.401 0.129 14.618 1.00 93.00 87 ASP A CA 1
ATOM 665 C C . ASP A 1 87 ? 9.732 -1.171 13.883 1.00 93.00 87 ASP A C 1
ATOM 667 O O . ASP A 1 87 ? 10.827 -1.318 13.332 1.00 93.00 87 ASP A O 1
ATOM 671 N N . ASP A 1 88 ? 8.784 -2.110 13.838 1.00 93.62 88 ASP A N 1
ATOM 672 C CA . ASP A 1 88 ? 8.958 -3.362 13.100 1.00 93.62 88 ASP A CA 1
ATOM 673 C C . ASP A 1 88 ? 9.037 -3.109 11.593 1.00 93.62 88 ASP A C 1
ATOM 675 O O . ASP A 1 88 ? 9.888 -3.690 10.916 1.00 93.62 88 ASP A O 1
ATOM 679 N N . LEU A 1 89 ? 8.216 -2.190 11.069 1.00 94.69 89 LEU A N 1
ATOM 680 C CA . LEU A 1 89 ? 8.313 -1.745 9.679 1.00 94.69 89 LEU A CA 1
ATOM 681 C C . LEU A 1 89 ? 9.671 -1.118 9.372 1.00 94.69 89 LEU A C 1
ATOM 683 O O . LEU A 1 89 ? 10.248 -1.407 8.325 1.00 94.69 89 LEU A O 1
ATOM 687 N N . LEU A 1 90 ? 10.189 -0.267 10.259 1.00 95.75 90 LEU A N 1
ATOM 688 C CA . LEU A 1 90 ? 11.474 0.390 10.048 1.00 95.75 90 LEU A CA 1
ATOM 689 C C . LEU A 1 90 ? 12.626 -0.621 10.020 1.00 95.75 90 LEU A C 1
ATOM 691 O O . LEU A 1 90 ? 13.463 -0.559 9.119 1.00 95.75 90 LEU A O 1
ATOM 695 N N . LYS A 1 91 ? 12.649 -1.577 10.958 1.00 94.56 91 LYS A N 1
ATOM 696 C CA . LYS A 1 91 ? 13.645 -2.663 10.984 1.00 94.56 91 LYS A CA 1
ATOM 697 C C . LYS A 1 91 ? 13.562 -3.508 9.714 1.00 94.56 91 LYS A C 1
ATOM 699 O O . LYS A 1 91 ? 14.554 -3.652 9.005 1.00 94.56 91 LYS A O 1
ATOM 704 N N . ALA A 1 92 ? 12.361 -3.971 9.371 1.00 96.25 92 ALA A N 1
ATOM 705 C CA . ALA A 1 92 ? 12.143 -4.796 8.191 1.00 96.25 92 ALA A CA 1
ATOM 706 C C . ALA A 1 92 ? 12.483 -4.061 6.881 1.00 96.25 92 ALA A C 1
ATOM 708 O O . ALA A 1 92 ? 12.922 -4.685 5.918 1.00 96.25 92 ALA A O 1
ATOM 709 N N . LEU A 1 93 ? 12.316 -2.734 6.821 1.00 97.19 93 LEU A N 1
ATOM 710 C CA . LEU A 1 93 ? 12.677 -1.934 5.649 1.00 97.19 93 LEU A CA 1
ATOM 711 C C . LEU A 1 93 ? 14.186 -1.970 5.373 1.00 97.19 93 LEU A C 1
ATOM 713 O O . LEU A 1 93 ? 14.586 -2.006 4.208 1.00 97.19 93 LEU A O 1
ATOM 717 N N . VAL A 1 94 ? 15.015 -1.982 6.422 1.00 96.75 94 VAL A N 1
ATOM 718 C CA . VAL A 1 94 ? 16.473 -2.129 6.290 1.00 96.75 94 VAL A CA 1
ATOM 719 C C . VAL A 1 94 ? 16.806 -3.478 5.652 1.00 96.75 94 VAL A C 1
ATOM 721 O O . VAL A 1 94 ? 17.527 -3.515 4.653 1.00 96.75 94 VAL A O 1
ATOM 724 N N . ASP A 1 95 ? 16.205 -4.561 6.149 1.00 96.75 95 ASP A N 1
ATOM 725 C CA . ASP A 1 95 ? 16.421 -5.918 5.632 1.00 96.75 95 ASP A CA 1
ATOM 726 C C . ASP A 1 95 ? 15.974 -6.054 4.167 1.00 96.75 95 ASP A C 1
ATOM 728 O O . ASP A 1 95 ? 16.700 -6.595 3.328 1.00 96.75 95 ASP A O 1
ATOM 732 N N . VAL A 1 96 ? 14.814 -5.485 3.815 1.00 97.94 96 VAL A N 1
ATOM 733 C CA . VAL A 1 96 ? 14.335 -5.435 2.422 1.00 97.94 96 VAL A CA 1
ATOM 734 C C . VAL A 1 96 ? 15.318 -4.674 1.530 1.00 97.94 96 VAL A C 1
ATOM 736 O O . VAL A 1 96 ? 15.532 -5.070 0.384 1.00 97.94 96 VAL A O 1
ATOM 739 N N . GLY A 1 97 ? 15.929 -3.597 2.030 1.00 97.50 97 GLY A N 1
ATOM 740 C CA . GLY A 1 97 ? 16.928 -2.822 1.292 1.00 97.50 97 GLY A CA 1
ATOM 741 C C . GLY A 1 97 ? 18.193 -3.614 0.981 1.00 97.50 97 GLY A C 1
ATOM 742 O O . GLY A 1 97 ? 18.689 -3.552 -0.150 1.00 97.50 97 GLY A O 1
ATOM 743 N N . LEU A 1 98 ? 18.674 -4.402 1.946 1.00 96.44 98 LEU A N 1
ATOM 744 C CA . LEU A 1 98 ? 19.816 -5.301 1.766 1.00 96.44 98 LEU A CA 1
ATOM 745 C C . LEU A 1 98 ? 19.507 -6.380 0.715 1.00 96.44 98 LEU A C 1
ATOM 747 O O . LEU A 1 98 ? 20.238 -6.510 -0.270 1.00 96.44 98 LEU A O 1
ATOM 751 N N . GLU A 1 99 ? 18.376 -7.080 0.850 1.00 96.00 99 GLU A N 1
ATOM 752 C CA . GLU A 1 99 ? 17.937 -8.100 -0.114 1.00 96.00 99 GLU A CA 1
ATOM 753 C C . GLU A 1 99 ? 17.718 -7.520 -1.519 1.00 96.00 99 GLU A C 1
ATOM 755 O O . GLU A 1 99 ? 18.137 -8.102 -2.525 1.00 96.00 99 GLU A O 1
ATOM 760 N N . TYR A 1 100 ? 17.109 -6.336 -1.620 1.00 96.94 100 TYR A N 1
ATOM 761 C CA . TYR A 1 100 ? 16.928 -5.650 -2.898 1.00 96.94 100 TYR A CA 1
ATOM 762 C C . TYR A 1 100 ? 18.271 -5.287 -3.541 1.00 96.94 100 TYR A C 1
ATOM 764 O O . TYR A 1 100 ? 18.429 -5.425 -4.758 1.00 96.94 100 TYR A O 1
ATOM 772 N N . GLY A 1 101 ? 19.253 -4.861 -2.742 1.00 95.31 101 GLY A N 1
ATOM 773 C CA . GLY A 1 101 ? 20.616 -4.591 -3.192 1.00 95.31 101 GLY A CA 1
ATOM 774 C C . GLY A 1 101 ? 21.255 -5.789 -3.897 1.00 95.31 101 GLY A C 1
ATOM 775 O O . GLY A 1 101 ? 21.858 -5.608 -4.958 1.00 95.31 101 GLY A O 1
ATOM 776 N N . HIS A 1 102 ? 21.056 -6.995 -3.360 1.00 92.62 102 HIS A N 1
ATOM 777 C CA . HIS A 1 102 ? 21.529 -8.249 -3.953 1.00 92.62 102 HIS A CA 1
ATOM 778 C C . HIS A 1 102 ? 20.721 -8.664 -5.190 1.00 92.62 102 HIS A C 1
ATOM 780 O O . HIS A 1 102 ? 21.278 -9.138 -6.177 1.00 92.62 102 HIS A O 1
ATOM 786 N N . LEU A 1 103 ? 19.398 -8.485 -5.161 1.00 92.56 103 LEU A N 1
ATOM 787 C CA . LEU A 1 103 ? 18.506 -8.990 -6.206 1.00 92.56 103 LEU A CA 1
ATOM 788 C C . LEU A 1 103 ? 18.420 -8.096 -7.442 1.00 92.56 103 LEU A C 1
ATOM 790 O O . LEU A 1 103 ? 18.192 -8.604 -8.539 1.00 92.56 103 LEU A O 1
ATOM 794 N N . LYS A 1 104 ? 18.609 -6.778 -7.308 1.00 89.56 104 LYS A N 1
ATOM 795 C CA . LYS A 1 104 ? 18.479 -5.838 -8.437 1.00 89.56 104 LYS A CA 1
ATOM 796 C C . LYS A 1 104 ? 19.512 -6.068 -9.547 1.00 89.56 104 LYS A C 1
ATOM 798 O O . LYS A 1 104 ? 19.281 -5.659 -10.681 1.00 89.56 104 LYS A O 1
ATOM 803 N N . THR A 1 105 ? 20.648 -6.690 -9.224 1.00 86.12 105 THR A N 1
ATOM 804 C CA . THR A 1 105 ? 21.717 -7.033 -10.178 1.00 86.12 105 THR A CA 1
ATOM 805 C C . THR A 1 105 ? 21.509 -8.406 -10.825 1.00 86.12 105 THR A C 1
ATOM 807 O O . THR A 1 105 ? 22.160 -8.721 -11.823 1.00 86.12 105 THR A O 1
ATOM 810 N N . SER A 1 106 ? 20.581 -9.215 -10.301 1.00 80.31 106 SER A N 1
ATOM 811 C CA . SER A 1 106 ? 20.257 -10.529 -10.850 1.00 80.31 106 SER A CA 1
ATOM 812 C C . SER A 1 106 ? 19.511 -10.414 -12.181 1.00 80.31 106 SER A C 1
ATOM 814 O O . SER A 1 106 ? 18.529 -9.679 -12.325 1.00 80.31 106 SER A O 1
ATOM 816 N N . HIS A 1 107 ? 19.946 -11.207 -13.159 1.00 70.94 107 HIS A N 1
ATOM 817 C CA . HIS A 1 107 ? 19.293 -11.310 -14.465 1.00 70.94 107 HIS A CA 1
ATOM 818 C C . HIS A 1 107 ? 18.059 -12.230 -14.446 1.00 70.94 107 HIS A C 1
ATOM 820 O O . HIS A 1 107 ? 17.296 -12.246 -15.409 1.00 70.94 107 HIS A O 1
ATOM 826 N N . ASP A 1 108 ? 17.804 -12.939 -13.341 1.00 80.69 108 ASP A N 1
ATOM 827 C CA . ASP A 1 108 ? 16.755 -13.965 -13.257 1.00 80.69 108 ASP A CA 1
ATOM 828 C C . ASP A 1 108 ? 15.320 -13.396 -13.229 1.00 80.69 108 ASP A C 1
ATOM 830 O O . ASP A 1 108 ? 14.332 -14.097 -13.440 1.00 80.69 108 ASP A O 1
ATOM 834 N N . THR A 1 109 ? 15.176 -12.081 -13.046 1.00 80.56 109 THR A N 1
ATOM 835 C CA . THR A 1 109 ? 13.866 -11.405 -13.015 1.00 80.56 109 THR A CA 1
ATOM 836 C C . THR A 1 109 ? 13.042 -11.589 -14.294 1.00 80.56 109 THR A C 1
ATOM 838 O O . THR A 1 109 ? 11.815 -11.550 -14.226 1.00 80.56 109 THR A O 1
ATOM 841 N N . GLN A 1 110 ? 13.679 -11.828 -15.444 1.00 83.38 110 GLN A N 1
ATOM 842 C CA . GLN A 1 110 ? 12.989 -12.082 -16.718 1.00 83.38 110 GLN A CA 1
ATOM 843 C C . GLN A 1 110 ? 12.327 -13.466 -16.778 1.00 83.38 110 GLN A C 1
ATOM 845 O O . GLN A 1 110 ? 11.349 -13.651 -17.500 1.00 83.38 110 GLN A O 1
ATOM 850 N N . ASN A 1 111 ? 12.812 -14.428 -15.988 1.00 87.81 111 ASN A N 1
ATOM 851 C CA . ASN A 1 111 ? 12.236 -15.769 -15.920 1.00 87.81 111 ASN A CA 1
ATOM 852 C C . ASN A 1 111 ? 11.032 -15.852 -14.978 1.00 87.81 111 ASN A C 1
ATOM 854 O O . ASN A 1 111 ? 10.288 -16.835 -15.024 1.00 87.81 111 ASN A O 1
ATOM 858 N N . MET A 1 112 ? 10.816 -14.828 -14.147 1.00 91.44 112 MET A N 1
ATOM 859 C CA . MET A 1 112 ? 9.714 -14.806 -13.192 1.00 91.44 112 MET A CA 1
ATOM 860 C C . MET A 1 112 ? 8.358 -14.863 -13.915 1.00 91.44 112 MET A C 1
ATOM 862 O O . MET A 1 112 ? 8.148 -14.104 -14.867 1.00 91.44 112 MET A O 1
ATOM 866 N N . PRO A 1 113 ? 7.388 -15.665 -13.428 1.00 94.38 113 PRO A N 1
ATOM 867 C CA . PRO A 1 113 ? 6.061 -15.774 -14.043 1.00 94.38 113 PRO A CA 1
ATOM 868 C C . PRO A 1 113 ? 5.369 -14.422 -14.258 1.00 94.38 113 PRO A C 1
ATOM 870 O O . PRO A 1 113 ? 4.747 -14.195 -15.288 1.00 94.38 113 PRO A O 1
ATOM 873 N N . ALA A 1 114 ? 5.538 -13.487 -13.317 1.00 93.00 114 ALA A N 1
ATOM 874 C CA . ALA A 1 114 ? 4.974 -12.144 -13.422 1.00 93.00 114 ALA A CA 1
ATOM 875 C C . ALA A 1 114 ? 5.584 -11.316 -14.568 1.00 93.00 114 ALA A C 1
ATOM 877 O O . ALA A 1 114 ? 4.871 -10.529 -15.187 1.00 93.00 114 ALA A O 1
ATOM 878 N N . TYR A 1 115 ? 6.879 -11.486 -14.864 1.00 94.94 115 TYR A N 1
ATOM 879 C CA . TYR A 1 115 ? 7.507 -10.820 -16.007 1.00 94.94 115 TYR A CA 1
ATOM 880 C C . TYR A 1 115 ? 6.936 -11.372 -17.311 1.00 94.94 115 TYR A C 1
ATOM 882 O O . TYR A 1 115 ? 6.459 -10.596 -18.135 1.00 94.94 115 TYR A O 1
ATOM 890 N N . LYS A 1 116 ? 6.925 -12.705 -17.452 1.00 95.50 116 LYS A N 1
ATOM 891 C CA . LYS A 1 116 ? 6.403 -13.394 -18.641 1.00 95.50 116 LYS A CA 1
ATOM 892 C C . LYS A 1 116 ? 4.955 -13.010 -18.915 1.00 95.50 116 LYS A C 1
ATOM 894 O O . LYS A 1 116 ? 4.651 -12.553 -20.005 1.00 95.50 116 LYS A O 1
ATOM 899 N N . TYR A 1 117 ? 4.103 -13.044 -17.892 1.00 95.75 117 TYR A N 1
ATOM 900 C CA . TYR A 1 117 ? 2.709 -12.616 -18.005 1.00 95.75 117 TYR A CA 1
ATOM 901 C C . TYR A 1 117 ? 2.564 -11.168 -18.507 1.00 95.75 117 TYR A C 1
ATOM 903 O O . TYR A 1 117 ? 1.741 -10.873 -19.375 1.00 95.75 117 TYR A O 1
ATOM 911 N N . LEU A 1 118 ? 3.358 -10.229 -17.979 1.00 94.75 118 LEU A N 1
ATOM 912 C CA . LEU A 1 118 ? 3.300 -8.827 -18.409 1.00 94.75 118 LEU A CA 1
ATOM 913 C C . LEU A 1 118 ? 3.851 -8.622 -19.827 1.00 94.75 118 LEU A C 1
ATOM 915 O O . LEU A 1 118 ? 3.386 -7.733 -20.546 1.00 94.75 118 LEU A O 1
ATOM 919 N N . ASP A 1 119 ? 4.820 -9.431 -20.238 1.00 95.31 119 ASP A N 1
ATOM 920 C CA . ASP A 1 119 ? 5.357 -9.404 -21.595 1.00 95.31 119 ASP A CA 1
ATOM 921 C C . ASP A 1 119 ? 4.358 -9.993 -22.603 1.00 95.31 119 ASP A C 1
ATOM 923 O O . ASP A 1 119 ? 3.968 -9.318 -23.557 1.00 95.31 119 ASP A O 1
ATOM 927 N N . GLU A 1 120 ? 3.833 -11.186 -22.317 1.00 96.44 120 GLU A N 1
ATOM 928 C CA . GLU A 1 120 ? 2.852 -11.916 -23.130 1.00 96.44 120 GLU A CA 1
ATOM 929 C C . GLU A 1 120 ? 1.519 -11.166 -23.256 1.00 96.44 120 GLU A C 1
ATOM 931 O O . GLU A 1 120 ? 0.955 -11.072 -24.346 1.00 96.44 120 GLU A O 1
ATOM 936 N N . SER A 1 121 ? 1.043 -10.526 -22.181 1.00 96.06 121 SER A N 1
ATOM 937 C CA . SER A 1 121 ? -0.131 -9.634 -22.231 1.00 96.06 121 SER A CA 1
ATOM 938 C C . SER A 1 121 ? 0.123 -8.335 -23.015 1.00 96.06 121 SER A C 1
ATOM 940 O O . SER A 1 121 ? -0.767 -7.491 -23.166 1.00 96.06 121 SER A O 1
ATOM 942 N N . GLY A 1 122 ? 1.347 -8.116 -23.501 1.00 95.50 122 GLY A N 1
ATOM 943 C CA . GLY A 1 122 ? 1.732 -6.967 -24.304 1.00 95.50 122 GLY A CA 1
ATOM 944 C C . GLY A 1 122 ? 1.867 -5.670 -23.509 1.00 95.50 122 GLY A C 1
ATOM 945 O O . GLY A 1 122 ? 1.841 -4.599 -24.119 1.00 95.50 122 GLY A O 1
ATOM 946 N N . MET A 1 123 ? 1.983 -5.708 -22.176 1.00 95.19 123 MET A N 1
ATOM 947 C CA . MET A 1 123 ? 2.153 -4.494 -21.361 1.00 95.19 123 MET A CA 1
ATOM 948 C C . MET A 1 123 ? 3.490 -3.804 -21.651 1.00 95.19 123 MET A C 1
ATOM 950 O O . MET A 1 123 ? 3.527 -2.575 -21.770 1.00 95.19 123 MET A O 1
ATOM 954 N N . LEU A 1 124 ? 4.566 -4.573 -21.861 1.00 94.75 124 LEU A N 1
ATOM 955 C CA . LEU A 1 124 ? 5.881 -4.041 -22.244 1.00 94.75 124 LEU A CA 1
ATOM 956 C C . LEU A 1 124 ? 5.869 -3.493 -23.674 1.00 94.75 124 LEU A C 1
ATOM 958 O O . LEU A 1 124 ? 6.270 -2.348 -23.910 1.00 94.75 124 LEU A O 1
ATOM 962 N N . LYS A 1 125 ? 5.339 -4.275 -24.626 1.00 95.00 125 LYS A N 1
ATOM 963 C CA . LYS A 1 125 ? 5.210 -3.878 -26.039 1.00 95.00 125 LYS A CA 1
ATOM 964 C C . LYS A 1 125 ? 4.431 -2.568 -26.179 1.00 95.00 125 LYS A C 1
ATOM 966 O O . LYS A 1 125 ? 4.913 -1.613 -26.794 1.00 95.00 125 LYS A O 1
ATOM 971 N N . ARG A 1 126 ? 3.260 -2.490 -25.534 1.00 94.25 126 ARG A N 1
ATOM 972 C CA . ARG A 1 126 ? 2.405 -1.292 -25.501 1.00 94.25 126 ARG A CA 1
ATOM 973 C C . ARG A 1 126 ? 2.989 -0.171 -24.648 1.00 94.25 126 ARG A C 1
ATOM 975 O O . ARG A 1 126 ? 2.540 0.960 -24.772 1.00 94.25 126 ARG A O 1
ATOM 982 N N . GLY A 1 127 ? 4.021 -0.424 -23.846 1.00 94.31 127 GLY A N 1
ATOM 983 C CA . GLY A 1 127 ? 4.727 0.598 -23.079 1.00 94.31 127 GLY A CA 1
ATOM 984 C C . GLY A 1 127 ? 4.023 1.045 -21.805 1.00 94.31 127 GLY A C 1
ATOM 985 O O . GLY A 1 127 ? 4.341 2.127 -21.322 1.00 94.31 127 GLY A O 1
ATOM 986 N N . TRP A 1 128 ? 3.090 0.258 -21.267 1.00 95.25 128 TRP A N 1
ATOM 987 C CA . TRP A 1 128 ? 2.446 0.533 -19.975 1.00 95.25 128 TRP A CA 1
ATOM 988 C C . TRP A 1 128 ? 3.428 0.422 -18.806 1.00 95.25 128 TRP A C 1
ATOM 990 O O . TRP A 1 128 ? 3.298 1.138 -17.817 1.00 95.25 128 TRP A O 1
ATOM 1000 N N . ILE A 1 129 ? 4.464 -0.402 -18.956 1.00 95.62 129 ILE A N 1
ATOM 1001 C CA . ILE A 1 129 ? 5.628 -0.454 -18.072 1.00 95.62 129 ILE A CA 1
ATOM 1002 C C . ILE A 1 129 ? 6.880 -0.761 -18.898 1.00 95.62 129 ILE A C 1
ATOM 1004 O O . ILE A 1 129 ? 6.821 -1.486 -19.890 1.00 95.62 129 ILE A O 1
ATOM 1008 N N . SER A 1 130 ? 8.016 -0.180 -18.517 1.00 95.56 130 SER A N 1
ATOM 1009 C CA . SER A 1 130 ? 9.301 -0.435 -19.175 1.00 95.56 130 SER A CA 1
ATOM 1010 C C . SER A 1 130 ? 10.033 -1.610 -18.514 1.00 95.56 130 SER A C 1
ATOM 1012 O O . SER A 1 130 ? 9.937 -1.797 -17.302 1.00 95.56 130 SER A O 1
ATOM 1014 N N . ALA A 1 131 ? 10.823 -2.360 -19.290 1.00 94.25 131 ALA A N 1
ATOM 1015 C CA . ALA A 1 131 ? 11.509 -3.568 -18.817 1.00 94.25 131 ALA A CA 1
ATOM 1016 C C . ALA A 1 131 ? 12.428 -3.322 -17.605 1.00 94.25 131 ALA A C 1
ATOM 1018 O O . ALA A 1 131 ? 12.406 -4.096 -16.654 1.00 94.25 131 ALA A O 1
ATOM 1019 N N . VAL A 1 132 ? 13.211 -2.235 -17.598 1.00 94.25 132 VAL A N 1
ATOM 1020 C CA . VAL A 1 132 ? 14.122 -1.921 -16.480 1.00 94.25 132 VAL A CA 1
ATOM 1021 C C . VAL A 1 132 ? 13.350 -1.634 -15.177 1.00 94.25 132 VAL A C 1
ATOM 1023 O O . VAL A 1 132 ? 13.588 -2.356 -14.208 1.00 94.25 132 VAL A O 1
ATOM 1026 N N . PRO A 1 133 ? 12.382 -0.690 -15.133 1.00 95.44 133 PRO A N 1
ATOM 1027 C CA . PRO A 1 133 ? 11.494 -0.522 -13.980 1.00 95.44 133 PRO A CA 1
ATOM 1028 C C . PRO A 1 133 ? 10.788 -1.806 -13.535 1.00 95.44 133 PRO A C 1
ATOM 1030 O O . PRO A 1 133 ? 10.716 -2.065 -12.337 1.00 95.44 133 PRO A O 1
ATOM 1033 N N . LEU A 1 134 ? 10.306 -2.632 -14.474 1.00 95.50 134 LEU A N 1
ATOM 1034 C CA . LEU A 1 134 ? 9.643 -3.893 -14.137 1.00 95.50 134 LEU A CA 1
ATOM 1035 C C . LEU A 1 134 ? 10.597 -4.873 -13.445 1.00 95.50 134 LEU A C 1
ATOM 1037 O O . LEU A 1 134 ? 10.246 -5.421 -12.405 1.00 95.50 134 LEU A O 1
ATOM 1041 N N . ARG A 1 135 ? 11.812 -5.067 -13.973 1.00 95.12 135 ARG A N 1
ATOM 1042 C CA . ARG A 1 135 ? 12.817 -5.935 -13.337 1.00 95.12 135 ARG A CA 1
ATOM 1043 C C . ARG A 1 135 ? 13.126 -5.479 -11.913 1.00 95.12 135 ARG A C 1
ATOM 1045 O O . ARG A 1 135 ? 13.165 -6.304 -11.010 1.00 95.12 135 ARG A O 1
ATOM 1052 N N . HIS A 1 136 ? 13.271 -4.173 -11.696 1.00 96.06 136 HIS A N 1
ATOM 1053 C CA . HIS A 1 136 ? 13.520 -3.622 -10.363 1.00 96.06 136 HIS A CA 1
ATOM 1054 C C . HIS A 1 136 ? 12.309 -3.794 -9.431 1.00 96.06 136 HIS A C 1
ATOM 1056 O O . HIS A 1 136 ? 12.486 -4.155 -8.272 1.00 96.06 136 HIS A O 1
ATOM 1062 N N . ALA A 1 137 ? 11.079 -3.607 -9.9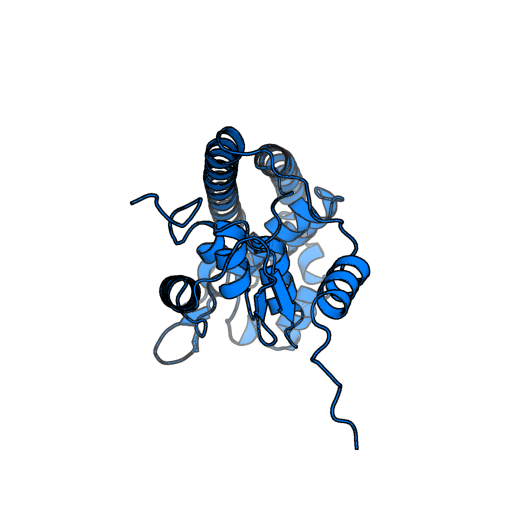22 1.00 96.62 137 ALA A N 1
ATOM 1063 C CA . ALA A 1 137 ? 9.864 -3.849 -9.141 1.00 96.62 137 ALA A CA 1
ATOM 1064 C C . ALA A 1 137 ? 9.711 -5.327 -8.745 1.00 96.62 137 ALA A C 1
ATOM 1066 O O . ALA A 1 137 ? 9.308 -5.628 -7.624 1.00 96.62 137 ALA A O 1
ATOM 1067 N N . LEU A 1 138 ? 10.068 -6.255 -9.636 1.00 96.44 138 LEU A N 1
ATOM 1068 C CA . LEU A 1 138 ? 10.053 -7.690 -9.354 1.00 96.44 138 LEU A CA 1
ATOM 1069 C C . LEU A 1 138 ? 11.174 -8.112 -8.399 1.00 96.44 138 LEU A C 1
ATOM 1071 O O . LEU A 1 138 ? 10.922 -8.906 -7.495 1.00 96.44 138 LEU A O 1
ATOM 1075 N N . ALA A 1 139 ? 12.376 -7.548 -8.546 1.00 96.25 139 ALA A N 1
ATOM 1076 C CA . ALA A 1 139 ? 13.467 -7.739 -7.592 1.00 96.25 139 ALA A CA 1
ATOM 1077 C C . ALA A 1 139 ? 13.070 -7.247 -6.192 1.00 96.25 139 ALA A C 1
ATOM 1079 O O . ALA A 1 139 ? 13.276 -7.956 -5.213 1.00 96.25 139 ALA A O 1
ATOM 1080 N N . LEU A 1 140 ? 12.431 -6.077 -6.101 1.00 97.38 140 LEU A N 1
ATOM 1081 C CA . LEU A 1 140 ? 11.920 -5.538 -4.842 1.00 97.38 140 LEU A CA 1
ATOM 1082 C C . LEU A 1 140 ? 10.797 -6.404 -4.260 1.00 97.38 140 LEU A C 1
ATOM 1084 O O . LEU A 1 140 ? 10.811 -6.697 -3.070 1.00 97.38 140 LEU A O 1
ATOM 1088 N N . LYS A 1 141 ? 9.863 -6.885 -5.089 1.00 96.62 141 LYS A N 1
ATOM 1089 C CA . LYS A 1 141 ? 8.848 -7.854 -4.651 1.00 96.62 141 LYS A CA 1
ATOM 1090 C C . LYS A 1 141 ? 9.510 -9.096 -4.047 1.00 96.62 141 LYS A C 1
ATOM 1092 O O . LYS A 1 141 ? 9.122 -9.516 -2.965 1.00 96.62 141 LYS A O 1
ATOM 1097 N N . ALA A 1 142 ? 10.505 -9.675 -4.718 1.00 95.62 142 ALA A N 1
ATOM 1098 C CA . ALA A 1 142 ? 11.227 -10.838 -4.208 1.00 95.62 142 ALA A CA 1
ATOM 1099 C C . ALA A 1 142 ? 11.980 -10.531 -2.899 1.00 95.62 142 ALA A C 1
ATOM 1101 O O . ALA A 1 142 ? 11.920 -11.340 -1.976 1.00 95.62 142 ALA A O 1
ATOM 1102 N N . ALA A 1 143 ? 12.611 -9.358 -2.790 1.00 96.69 143 ALA A N 1
ATOM 1103 C CA . ALA A 1 143 ? 13.275 -8.898 -1.569 1.00 96.69 143 ALA A CA 1
ATOM 1104 C C . ALA A 1 143 ? 12.301 -8.797 -0.387 1.00 96.69 143 ALA A C 1
ATOM 1106 O O . ALA A 1 143 ? 12.595 -9.301 0.691 1.00 96.69 143 ALA A O 1
ATOM 1107 N N . ILE A 1 144 ? 11.107 -8.238 -0.615 1.00 97.62 144 ILE A N 1
ATOM 1108 C CA . ILE A 1 144 ? 10.030 -8.180 0.380 1.00 97.62 144 ILE A CA 1
ATOM 1109 C C . ILE A 1 144 ? 9.700 -9.587 0.890 1.00 97.62 144 ILE A C 1
ATOM 1111 O O . ILE A 1 144 ? 9.734 -9.817 2.094 1.00 97.62 144 ILE A O 1
ATOM 1115 N N . TYR A 1 145 ? 9.452 -10.552 0.000 1.00 96.06 145 TYR A N 1
ATOM 1116 C CA . TYR A 1 145 ? 9.144 -11.927 0.417 1.00 96.06 145 TYR A CA 1
ATOM 1117 C C . TYR A 1 145 ? 10.278 -12.605 1.201 1.00 96.06 145 TYR A C 1
ATOM 1119 O O . TYR A 1 145 ? 9.988 -13.396 2.094 1.00 96.06 145 TYR A O 1
ATOM 1127 N N . ARG A 1 146 ? 11.545 -12.311 0.885 1.00 94.94 146 ARG A N 1
ATOM 1128 C CA . ARG A 1 146 ? 12.706 -12.900 1.574 1.00 94.94 146 ARG A CA 1
ATOM 1129 C C . ARG A 1 146 ? 12.951 -12.294 2.952 1.00 94.94 146 ARG A C 1
ATOM 1131 O O . ARG A 1 146 ? 13.193 -13.035 3.895 1.00 94.94 146 ARG A O 1
ATOM 1138 N N . ALA A 1 147 ? 12.861 -10.972 3.064 1.00 94.75 147 ALA A N 1
ATOM 1139 C CA . ALA A 1 147 ? 13.147 -10.248 4.299 1.00 94.75 147 ALA A CA 1
ATOM 1140 C C . ALA A 1 147 ? 11.961 -10.218 5.279 1.00 94.75 147 ALA A C 1
ATOM 1142 O O . ALA A 1 147 ? 12.158 -10.009 6.471 1.00 94.75 147 ALA A O 1
ATOM 1143 N N . THR A 1 148 ? 10.723 -10.428 4.808 1.00 91.62 148 THR A N 1
ATOM 1144 C CA . THR A 1 148 ? 9.515 -10.339 5.650 1.00 91.62 148 THR A CA 1
ATOM 1145 C C . THR A 1 148 ? 8.718 -11.648 5.697 1.00 91.62 148 THR A C 1
ATOM 1147 O O . THR A 1 148 ? 7.700 -11.814 5.013 1.00 91.62 148 THR A O 1
ATOM 1150 N N . PRO A 1 149 ? 9.136 -12.610 6.543 1.00 76.69 149 PRO A N 1
ATOM 1151 C CA . PRO A 1 149 ? 8.365 -13.832 6.753 1.00 76.69 149 PRO A CA 1
ATOM 1152 C C . PRO A 1 149 ? 7.012 -13.543 7.431 1.00 76.69 149 PRO A C 1
ATOM 1154 O O . PRO A 1 149 ? 6.011 -14.193 7.114 1.00 76.69 149 PRO A O 1
ATOM 1157 N N . ASN A 1 150 ? 6.942 -12.519 8.293 1.00 80.62 150 ASN A N 1
ATOM 1158 C CA . ASN A 1 150 ? 5.692 -12.051 8.898 1.00 80.62 150 ASN A CA 1
ATOM 1159 C C . ASN A 1 150 ? 4.779 -11.385 7.849 1.00 80.62 150 ASN A C 1
ATOM 1161 O O . ASN A 1 150 ? 5.207 -10.497 7.110 1.00 80.62 150 ASN A O 1
ATOM 1165 N N . ALA A 1 151 ? 3.506 -11.791 7.820 1.00 87.94 151 ALA A N 1
ATOM 1166 C CA . ALA A 1 151 ? 2.495 -11.258 6.912 1.00 87.94 151 ALA A CA 1
ATOM 1167 C C . ALA A 1 151 ? 2.231 -9.755 7.090 1.00 87.94 151 ALA A C 1
ATOM 1169 O O . ALA A 1 151 ? 2.009 -9.071 6.101 1.00 87.94 151 ALA A O 1
ATOM 1170 N N . THR A 1 152 ? 2.302 -9.223 8.310 1.00 91.25 152 THR A N 1
ATOM 1171 C CA . THR A 1 152 ? 1.900 -7.840 8.605 1.00 91.25 152 THR A CA 1
ATOM 1172 C C . THR A 1 152 ? 2.798 -6.809 7.912 1.00 91.25 152 THR A C 1
ATOM 1174 O O . THR A 1 152 ? 2.311 -5.999 7.123 1.00 91.25 152 THR A O 1
ATOM 1177 N N . CYS A 1 153 ? 4.119 -6.877 8.124 1.00 94.75 153 CYS A N 1
ATOM 1178 C CA . CYS A 1 153 ? 5.072 -5.992 7.439 1.00 94.75 153 CYS A CA 1
ATOM 1179 C C . CYS A 1 153 ? 5.112 -6.263 5.930 1.00 94.75 153 CYS A C 1
ATOM 1181 O O . CYS A 1 153 ? 5.175 -5.332 5.127 1.00 94.75 153 CYS A O 1
ATOM 1183 N N . ARG A 1 154 ? 5.030 -7.542 5.538 1.00 97.00 154 ARG A N 1
ATOM 1184 C CA . ARG A 1 154 ? 5.025 -7.942 4.130 1.00 97.00 154 ARG A CA 1
ATOM 1185 C C . ARG A 1 154 ? 3.877 -7.296 3.367 1.00 97.00 154 ARG A C 1
ATOM 1187 O O . ARG A 1 154 ? 4.099 -6.720 2.306 1.00 97.00 154 ARG A O 1
ATOM 1194 N N . ASP A 1 155 ? 2.664 -7.383 3.898 1.00 97.25 155 ASP A N 1
ATOM 1195 C CA . ASP A 1 155 ? 1.468 -6.866 3.245 1.00 97.25 155 ASP A CA 1
ATOM 1196 C C . ASP A 1 155 ? 1.521 -5.331 3.145 1.00 97.25 155 ASP A C 1
ATOM 1198 O O . ASP A 1 155 ? 1.208 -4.779 2.089 1.00 97.25 155 ASP A O 1
ATOM 1202 N N . ALA A 1 156 ? 2.029 -4.640 4.172 1.00 96.75 156 ALA A N 1
ATOM 1203 C CA . ALA A 1 156 ? 2.283 -3.198 4.120 1.00 96.75 156 ALA A CA 1
ATOM 1204 C C . ALA A 1 156 ? 3.297 -2.815 3.023 1.00 96.75 156 ALA A C 1
ATOM 1206 O O . ALA A 1 156 ? 3.056 -1.892 2.241 1.00 96.75 156 ALA A O 1
ATOM 1207 N N . PHE A 1 157 ? 4.401 -3.553 2.884 1.00 97.94 157 PHE A N 1
ATOM 1208 C CA . PHE A 1 157 ? 5.373 -3.313 1.814 1.00 97.94 157 PHE A CA 1
ATOM 1209 C C . PHE A 1 157 ? 4.824 -3.644 0.423 1.00 97.94 157 PHE A C 1
ATOM 1211 O O . PHE A 1 157 ? 5.073 -2.911 -0.537 1.00 97.94 157 PHE A O 1
ATOM 1218 N N . LEU A 1 158 ? 4.041 -4.714 0.285 1.00 97.81 158 LEU A N 1
ATOM 1219 C CA . LEU A 1 158 ? 3.369 -5.033 -0.974 1.00 97.81 158 LEU A CA 1
ATOM 1220 C C . LEU A 1 158 ? 2.364 -3.939 -1.360 1.00 97.81 158 LEU A C 1
ATOM 1222 O O . LEU A 1 158 ? 2.294 -3.583 -2.540 1.00 97.81 158 LEU A O 1
ATOM 1226 N N . LEU A 1 159 ? 1.653 -3.362 -0.383 1.00 97.50 159 LEU A N 1
ATOM 1227 C CA . LEU A 1 159 ? 0.783 -2.208 -0.600 1.00 97.50 159 LEU A CA 1
ATOM 1228 C C . LEU A 1 159 ? 1.583 -0.988 -1.085 1.00 97.50 159 LEU A C 1
ATOM 1230 O O . LEU A 1 159 ? 1.234 -0.391 -2.103 1.00 97.50 159 LEU A O 1
ATOM 1234 N N . ALA A 1 160 ? 2.696 -0.659 -0.425 1.00 97.12 160 ALA A N 1
ATOM 1235 C CA . ALA A 1 160 ? 3.563 0.447 -0.835 1.00 97.12 160 ALA A CA 1
ATOM 1236 C C . ALA A 1 160 ? 4.114 0.261 -2.262 1.00 97.12 160 ALA A C 1
ATOM 1238 O O . ALA A 1 160 ? 4.188 1.215 -3.043 1.00 97.12 160 ALA A O 1
ATOM 1239 N N . LEU A 1 161 ? 4.471 -0.970 -2.640 1.00 97.38 161 LEU A N 1
ATOM 1240 C CA . LEU A 1 161 ? 4.927 -1.285 -3.992 1.00 97.38 161 LEU A CA 1
ATOM 1241 C C . LEU A 1 161 ? 3.801 -1.108 -5.022 1.00 97.38 161 LEU A C 1
ATOM 1243 O O . LEU A 1 161 ? 3.989 -0.414 -6.025 1.00 97.38 161 LEU A O 1
ATOM 1247 N N . VAL A 1 162 ? 2.625 -1.702 -4.790 1.00 95.31 162 VAL A N 1
ATOM 1248 C CA . VAL A 1 162 ? 1.511 -1.655 -5.753 1.00 95.31 162 VAL A CA 1
ATOM 1249 C C . VAL A 1 162 ? 0.914 -0.253 -5.888 1.00 95.31 162 VAL A C 1
ATOM 1251 O O . VAL A 1 162 ? 0.564 0.145 -6.997 1.00 95.31 162 VAL A O 1
ATOM 1254 N N . ALA A 1 163 ? 0.902 0.549 -4.818 1.00 94.50 163 ALA A N 1
ATOM 1255 C CA . ALA A 1 163 ? 0.460 1.946 -4.854 1.00 94.50 163 ALA A CA 1
ATOM 1256 C C . ALA A 1 163 ? 1.255 2.796 -5.862 1.00 94.50 163 ALA A C 1
ATOM 1258 O O . ALA A 1 163 ? 0.748 3.774 -6.412 1.00 94.50 163 ALA A O 1
ATOM 1259 N N . ASN A 1 164 ? 2.499 2.401 -6.149 1.00 94.31 164 ASN A N 1
ATOM 1260 C CA . ASN A 1 164 ? 3.394 3.124 -7.044 1.00 94.31 164 ASN A CA 1
ATOM 1261 C C . ASN A 1 164 ? 3.640 2.404 -8.380 1.00 94.31 164 ASN A C 1
ATOM 1263 O O . ASN A 1 164 ? 4.195 3.023 -9.297 1.00 94.31 164 ASN A O 1
ATOM 1267 N N . ILE A 1 165 ? 3.233 1.132 -8.521 1.00 93.25 165 ILE A N 1
ATOM 1268 C CA . ILE A 1 165 ? 3.619 0.296 -9.667 1.00 93.25 165 ILE A CA 1
ATOM 1269 C C . ILE A 1 165 ? 3.054 0.814 -10.986 1.00 93.25 165 ILE A C 1
ATOM 1271 O O . ILE A 1 165 ? 3.774 0.861 -11.978 1.00 93.25 165 ILE A O 1
ATOM 1275 N N . SER A 1 166 ? 1.801 1.265 -11.003 1.00 88.00 166 SER A N 1
ATOM 1276 C CA . SER A 1 166 ? 1.145 1.678 -12.244 1.00 88.00 166 SER A CA 1
ATOM 1277 C C . SER A 1 166 ? 1.610 3.063 -12.711 1.00 88.00 166 SER A C 1
ATOM 1279 O O . SER A 1 166 ? 1.813 3.275 -13.906 1.00 88.00 166 SER A O 1
ATOM 1281 N N . THR A 1 167 ? 1.835 4.000 -11.781 1.00 88.94 167 THR A N 1
ATOM 1282 C CA . THR A 1 167 ? 2.040 5.431 -12.086 1.00 88.94 167 THR A CA 1
ATOM 1283 C C . THR A 1 167 ? 3.491 5.902 -11.954 1.00 88.94 167 THR A C 1
ATOM 1285 O O . THR A 1 167 ? 4.075 6.432 -12.906 1.00 88.94 167 THR A O 1
ATOM 1288 N N . LYS A 1 168 ? 4.100 5.763 -10.769 1.00 93.38 168 LYS A N 1
ATOM 1289 C CA . LYS A 1 168 ? 5.460 6.263 -10.505 1.00 93.38 168 LYS A CA 1
ATOM 1290 C C . LYS A 1 168 ? 6.523 5.329 -11.072 1.00 93.38 168 LYS A C 1
ATOM 1292 O O . LYS A 1 168 ? 7.510 5.818 -11.616 1.00 93.38 168 LYS A O 1
ATOM 1297 N N . ILE A 1 169 ? 6.293 4.019 -11.038 1.00 95.19 169 ILE A N 1
ATOM 1298 C CA . ILE A 1 169 ? 7.192 3.008 -11.612 1.00 95.19 169 ILE A CA 1
ATOM 1299 C C . ILE A 1 169 ? 6.822 2.734 -13.077 1.00 95.19 169 ILE A C 1
ATOM 1301 O O . ILE A 1 169 ? 7.672 2.827 -13.962 1.00 95.19 169 ILE A O 1
ATOM 1305 N N . GLY A 1 170 ? 5.546 2.452 -13.333 1.00 94.38 170 GLY A N 1
ATOM 1306 C CA . GLY A 1 170 ? 4.968 2.271 -14.660 1.00 94.38 170 GLY A CA 1
ATOM 1307 C C . GLY A 1 170 ? 4.772 3.585 -15.406 1.00 94.38 170 GLY A C 1
ATOM 1308 O O . GLY A 1 170 ? 5.186 4.654 -14.960 1.00 94.38 170 GLY A O 1
ATOM 1309 N N . ASN A 1 171 ? 4.153 3.506 -16.576 1.00 95.31 171 ASN A N 1
ATOM 1310 C CA . ASN A 1 171 ? 3.933 4.648 -17.459 1.00 95.31 171 ASN A CA 1
ATOM 1311 C C . ASN A 1 171 ? 2.445 5.040 -17.523 1.00 95.31 171 ASN A C 1
ATOM 1313 O O . ASN A 1 171 ? 2.066 5.810 -18.399 1.00 95.31 171 ASN A O 1
ATOM 1317 N N . MET A 1 172 ? 1.594 4.524 -16.630 1.00 92.19 172 MET A N 1
ATOM 1318 C CA . MET A 1 172 ? 0.171 4.866 -16.590 1.00 92.19 172 MET A CA 1
ATOM 1319 C C . MET A 1 172 ? -0.041 6.270 -16.010 1.00 92.19 172 MET A C 1
ATOM 1321 O O . MET A 1 172 ? 0.640 6.685 -15.066 1.00 92.19 172 MET A O 1
ATOM 1325 N N . LYS A 1 173 ? -0.999 7.003 -16.571 1.00 89.75 173 LYS A N 1
ATOM 1326 C CA . LYS A 1 173 ? -1.436 8.327 -16.131 1.00 89.75 173 LYS A CA 1
ATOM 1327 C C . LYS A 1 173 ? -2.961 8.388 -16.113 1.00 89.75 173 LYS A C 1
ATOM 1329 O O . LYS A 1 173 ? -3.626 7.657 -16.844 1.00 89.75 173 LYS A O 1
ATOM 1334 N N . TYR A 1 174 ? -3.480 9.265 -15.264 1.00 84.38 174 TYR A N 1
ATOM 1335 C CA . TYR A 1 174 ? -4.906 9.525 -15.130 1.00 84.38 174 TYR A CA 1
ATOM 1336 C C . TYR A 1 174 ? -5.226 10.887 -15.749 1.00 84.38 174 TYR A C 1
ATOM 1338 O O . TYR A 1 174 ? -4.533 11.866 -15.471 1.00 84.38 174 TYR A O 1
ATOM 1346 N N . GLY A 1 175 ? -6.237 10.921 -16.611 1.00 81.69 175 GLY A N 1
ATOM 1347 C CA . GLY A 1 175 ? -6.856 12.120 -17.177 1.00 81.69 175 GLY A CA 1
ATOM 1348 C C . GLY A 1 175 ? -8.371 11.900 -17.239 1.00 81.69 175 GLY A C 1
ATOM 1349 O O . GLY A 1 175 ? -8.886 11.169 -16.394 1.00 81.69 175 GLY A O 1
ATOM 1350 N N . PRO A 1 176 ? -9.087 12.450 -18.238 1.00 81.69 176 PRO A N 1
ATOM 1351 C CA . PRO A 1 176 ? -10.478 12.063 -18.500 1.00 81.69 176 PRO A CA 1
ATOM 1352 C C . PRO A 1 176 ? -10.640 10.543 -18.669 1.00 81.69 176 PRO A C 1
ATOM 1354 O O . PRO A 1 176 ? -11.632 9.965 -18.241 1.00 81.69 176 PRO A O 1
ATOM 1357 N N . GLU A 1 177 ? -9.614 9.894 -19.224 1.00 85.56 177 GLU A N 1
ATOM 1358 C CA . GLU A 1 177 ? -9.473 8.443 -19.320 1.00 85.56 177 GLU A CA 1
ATOM 1359 C C . GLU A 1 177 ? -8.075 8.010 -18.843 1.00 85.56 177 GLU A C 1
ATOM 1361 O O . GLU A 1 177 ? -7.169 8.834 -18.660 1.00 85.56 177 GLU A O 1
ATOM 1366 N N . ILE A 1 178 ? -7.875 6.704 -18.644 1.00 87.31 178 ILE A N 1
ATOM 1367 C CA . ILE A 1 178 ? -6.549 6.140 -18.365 1.00 87.31 178 ILE A CA 1
ATOM 1368 C C . ILE A 1 178 ? -5.721 6.182 -19.649 1.00 87.31 178 ILE A C 1
ATOM 1370 O O . ILE A 1 178 ? -6.109 5.616 -20.668 1.00 87.31 178 ILE A O 1
ATOM 1374 N N . TYR A 1 179 ? -4.536 6.787 -19.588 1.00 91.31 179 TYR A N 1
ATOM 1375 C CA . TYR A 1 179 ? -3.645 6.878 -20.741 1.00 91.31 179 TYR A CA 1
ATOM 1376 C C . TYR A 1 179 ? -2.201 6.528 -20.391 1.00 91.31 179 TYR A C 1
ATOM 1378 O O . TYR A 1 179 ? -1.786 6.467 -19.230 1.00 91.31 179 TYR A O 1
ATOM 1386 N N . ARG A 1 180 ? -1.408 6.271 -21.431 1.00 93.50 180 ARG A N 1
ATOM 1387 C CA . ARG A 1 180 ? 0.010 5.937 -21.314 1.00 93.50 180 ARG A CA 1
ATOM 1388 C C . ARG A 1 180 ? 0.861 7.192 -21.501 1.00 93.50 180 ARG A C 1
ATOM 1390 O O . ARG A 1 180 ? 0.878 7.779 -22.580 1.00 93.50 180 ARG A O 1
ATOM 1397 N N . GLY A 1 181 ? 1.617 7.553 -20.474 1.00 91.75 181 GLY A N 1
ATOM 1398 C CA . GLY A 1 181 ? 2.659 8.573 -20.541 1.00 91.75 181 GLY A CA 1
ATOM 1399 C C . GLY A 1 181 ? 3.926 8.117 -21.288 1.00 91.75 181 GLY A C 1
ATOM 1400 O O . GLY A 1 181 ? 3.983 7.012 -21.836 1.00 91.75 181 GLY A O 1
ATOM 1401 N N . PRO A 1 182 ? 4.974 8.960 -21.311 1.00 91.75 182 PRO A N 1
ATOM 1402 C CA . PRO A 1 182 ? 6.247 8.632 -21.951 1.00 91.75 182 PRO A CA 1
ATOM 1403 C C . PRO A 1 182 ? 6.897 7.379 -21.353 1.00 91.75 182 PRO A C 1
ATOM 1405 O O . PRO A 1 182 ? 6.862 7.169 -20.138 1.00 91.75 182 PRO A O 1
ATOM 1408 N N . LYS A 1 183 ? 7.536 6.562 -22.202 1.00 92.56 183 LYS A N 1
ATOM 1409 C CA . LYS A 1 183 ? 8.301 5.397 -21.741 1.00 92.56 183 LYS A CA 1
ATOM 1410 C C . LYS A 1 183 ? 9.489 5.860 -20.899 1.00 92.56 183 LYS A C 1
ATOM 1412 O O . LYS A 1 183 ? 10.339 6.609 -21.375 1.00 92.56 183 LYS A O 1
ATOM 1417 N N . LYS A 1 184 ? 9.591 5.356 -19.673 1.00 92.25 184 LYS A N 1
ATOM 1418 C CA . LYS A 1 184 ? 10.753 5.594 -18.807 1.00 92.25 184 LYS A CA 1
ATOM 1419 C C . LYS A 1 184 ? 11.911 4.680 -19.202 1.00 92.25 184 LYS A C 1
ATOM 1421 O O . LYS A 1 184 ? 11.705 3.475 -19.347 1.00 92.25 184 LYS A O 1
ATOM 1426 N N . ARG A 1 185 ? 13.124 5.227 -19.347 1.00 91.19 185 ARG A N 1
ATOM 1427 C CA . ARG A 1 185 ? 14.349 4.425 -19.543 1.00 91.19 185 ARG A CA 1
ATOM 1428 C C . ARG A 1 185 ? 14.713 3.670 -18.263 1.00 91.19 185 ARG A C 1
ATOM 1430 O O . ARG A 1 185 ? 14.973 2.473 -18.300 1.00 91.19 185 ARG A O 1
ATOM 1437 N N . SER A 1 186 ? 14.687 4.374 -17.139 1.00 92.38 186 SER A N 1
ATOM 1438 C CA . SER A 1 186 ? 14.867 3.841 -15.793 1.00 92.38 186 SER A CA 1
ATOM 1439 C C . SER A 1 186 ? 14.094 4.707 -14.801 1.00 92.38 186 SER A C 1
ATOM 1441 O O . SER A 1 186 ? 13.648 5.809 -15.127 1.00 92.38 186 SER A O 1
ATOM 1443 N N . VAL A 1 187 ? 13.905 4.180 -13.598 1.00 94.50 187 VAL A N 1
ATOM 1444 C CA . VAL A 1 187 ? 13.358 4.908 -12.457 1.00 94.50 187 VAL A CA 1
ATOM 1445 C C . VAL A 1 187 ? 13.975 4.330 -11.191 1.00 94.50 187 VAL A C 1
ATOM 1447 O O . VAL A 1 187 ? 14.268 3.131 -11.144 1.00 94.50 187 VAL A O 1
ATOM 1450 N N . ASP A 1 188 ? 14.175 5.162 -10.174 1.00 96.44 188 ASP A N 1
ATOM 1451 C CA . ASP A 1 188 ? 14.616 4.687 -8.869 1.00 96.44 188 ASP A CA 1
ATOM 1452 C C . ASP A 1 188 ? 13.438 4.071 -8.101 1.00 96.44 188 ASP A C 1
ATOM 1454 O O . ASP A 1 188 ? 12.738 4.727 -7.327 1.00 96.44 188 ASP A O 1
ATOM 1458 N N . VAL A 1 189 ? 13.189 2.790 -8.382 1.00 97.00 189 VAL A N 1
ATOM 1459 C CA . VAL A 1 189 ? 12.128 2.003 -7.742 1.00 97.00 189 VAL A CA 1
ATOM 1460 C C . VAL A 1 189 ? 12.310 1.950 -6.226 1.00 97.00 189 VAL A C 1
ATOM 1462 O O . VAL A 1 189 ? 11.318 2.020 -5.504 1.00 97.00 189 VAL A O 1
ATOM 1465 N N . TRP A 1 190 ? 13.556 1.866 -5.749 1.00 97.62 190 TRP A N 1
ATOM 1466 C CA . TRP A 1 190 ? 13.850 1.801 -4.322 1.00 97.62 190 TRP A CA 1
ATOM 1467 C C . TRP A 1 190 ? 13.479 3.100 -3.628 1.00 97.62 190 TRP A C 1
ATOM 1469 O O . TRP A 1 190 ? 12.711 3.068 -2.675 1.00 97.62 190 TRP A O 1
ATOM 1479 N N . ASN A 1 191 ? 13.941 4.240 -4.141 1.00 98.00 191 ASN A N 1
ATOM 1480 C CA . ASN A 1 191 ? 13.645 5.526 -3.519 1.00 98.00 191 ASN A CA 1
ATOM 1481 C C . ASN A 1 191 ? 12.136 5.825 -3.498 1.00 98.00 191 ASN A C 1
ATOM 1483 O O . ASN A 1 191 ? 11.614 6.309 -2.493 1.00 98.00 191 ASN A O 1
ATOM 1487 N N . ILE A 1 192 ? 11.409 5.490 -4.574 1.00 97.81 192 ILE A N 1
ATOM 1488 C CA . ILE A 1 192 ? 9.943 5.631 -4.624 1.00 97.81 192 ILE A CA 1
ATOM 1489 C C . ILE A 1 192 ? 9.274 4.787 -3.534 1.00 97.81 192 ILE A C 1
ATOM 1491 O O . ILE A 1 192 ? 8.413 5.289 -2.811 1.00 97.81 192 ILE A O 1
ATOM 1495 N N . PHE A 1 193 ? 9.663 3.516 -3.432 1.00 98.06 193 PHE A N 1
ATOM 1496 C CA . PHE A 1 193 ? 9.132 2.585 -2.444 1.00 98.06 193 PHE A CA 1
ATOM 1497 C C . PHE A 1 193 ? 9.464 3.028 -1.016 1.00 98.06 193 PHE A C 1
ATOM 1499 O O . PHE A 1 193 ? 8.557 3.197 -0.206 1.00 98.06 193 PHE A O 1
ATOM 1506 N N . GLN A 1 194 ? 10.742 3.288 -0.733 1.00 97.94 194 GLN A N 1
ATOM 1507 C CA . GLN A 1 194 ? 11.234 3.698 0.578 1.00 97.94 194 GLN A CA 1
ATOM 1508 C C . GLN A 1 194 ? 10.537 4.977 1.044 1.00 97.94 194 GLN A C 1
ATOM 1510 O O . GLN A 1 194 ? 10.056 5.031 2.169 1.00 97.94 194 GLN A O 1
ATOM 1515 N N . THR A 1 195 ? 10.407 5.981 0.171 1.00 97.56 195 THR A N 1
ATOM 1516 C CA . THR A 1 195 ? 9.693 7.224 0.501 1.00 97.56 195 THR A CA 1
ATOM 1517 C C . THR A 1 195 ? 8.244 6.950 0.905 1.00 97.56 195 THR A C 1
ATOM 1519 O O . THR A 1 195 ? 7.764 7.518 1.884 1.00 97.56 195 THR A O 1
ATOM 1522 N N . ASN A 1 196 ? 7.544 6.064 0.188 1.00 96.38 196 ASN A N 1
ATOM 1523 C CA . ASN A 1 196 ? 6.166 5.714 0.525 1.00 96.38 196 ASN A CA 1
ATOM 1524 C C . ASN A 1 196 ? 6.077 4.966 1.861 1.00 96.38 196 ASN A C 1
ATOM 1526 O O . ASN A 1 196 ? 5.191 5.261 2.655 1.00 96.38 196 ASN A O 1
ATOM 1530 N N . VAL A 1 197 ? 6.974 4.013 2.117 1.00 96.81 197 VAL A N 1
ATOM 1531 C CA . VAL A 1 197 ? 7.004 3.278 3.390 1.00 96.81 197 VAL A CA 1
ATOM 1532 C C . VAL A 1 197 ? 7.300 4.223 4.551 1.00 96.81 197 VAL A C 1
ATOM 1534 O O . VAL A 1 197 ? 6.628 4.163 5.573 1.00 96.81 197 VAL A O 1
ATOM 1537 N N . MET A 1 198 ? 8.248 5.147 4.387 1.00 97.38 198 MET A N 1
ATOM 1538 C CA . MET A 1 198 ? 8.545 6.150 5.411 1.00 97.38 198 MET A CA 1
ATOM 1539 C C . MET A 1 198 ? 7.347 7.062 5.693 1.00 97.38 198 MET A C 1
ATOM 1541 O O . MET A 1 198 ? 7.189 7.503 6.827 1.00 97.38 198 MET A O 1
ATOM 1545 N N . GLN A 1 199 ? 6.496 7.338 4.699 1.00 95.44 199 GLN A N 1
ATOM 1546 C CA . GLN A 1 199 ? 5.232 8.035 4.939 1.00 95.44 199 GLN A CA 1
ATOM 1547 C C . GLN A 1 199 ? 4.265 7.167 5.755 1.00 95.44 199 GLN A C 1
ATOM 1549 O O . GLN A 1 199 ? 3.783 7.632 6.778 1.00 95.44 199 GLN A O 1
ATOM 1554 N N . MET A 1 200 ? 4.085 5.892 5.392 1.00 95.19 200 MET A N 1
ATOM 1555 C CA . MET A 1 200 ? 3.241 4.959 6.156 1.00 95.19 200 MET A CA 1
ATOM 1556 C C . MET A 1 200 ? 3.693 4.819 7.618 1.00 95.19 200 MET A C 1
ATOM 1558 O O . MET A 1 200 ? 2.867 4.778 8.522 1.00 95.19 200 MET A O 1
ATOM 1562 N N . ILE A 1 201 ? 5.005 4.792 7.872 1.00 94.75 201 ILE A N 1
ATOM 1563 C CA . ILE A 1 201 ? 5.568 4.768 9.231 1.00 94.75 201 ILE A CA 1
ATOM 1564 C C . ILE A 1 201 ? 5.186 6.043 9.996 1.00 94.75 201 ILE A C 1
ATOM 1566 O O . ILE A 1 201 ? 4.756 5.958 11.143 1.00 94.75 201 ILE A O 1
ATOM 1570 N N . LYS A 1 202 ? 5.302 7.226 9.375 1.00 93.31 202 LYS A N 1
ATOM 1571 C CA . LYS A 1 202 ? 4.883 8.495 10.001 1.00 93.31 202 LYS A CA 1
ATOM 1572 C C . LYS A 1 202 ? 3.391 8.499 10.329 1.00 93.31 202 LYS A C 1
ATOM 1574 O O . LYS A 1 202 ? 3.016 8.920 11.418 1.00 93.31 202 LYS A O 1
ATOM 1579 N N . ASP A 1 203 ? 2.576 8.013 9.401 1.00 92.50 203 ASP A N 1
ATOM 1580 C CA . ASP A 1 203 ? 1.125 7.913 9.537 1.00 92.50 203 ASP A CA 1
ATOM 1581 C C . ASP A 1 203 ? 0.733 7.008 10.719 1.00 92.50 203 ASP A C 1
ATOM 1583 O O . ASP A 1 203 ? -0.127 7.367 11.520 1.00 92.50 203 ASP A O 1
ATOM 1587 N N . LEU A 1 204 ? 1.421 5.873 10.890 1.00 90.81 204 LEU A N 1
ATOM 1588 C CA . LEU A 1 204 ? 1.210 4.979 12.032 1.00 90.81 204 LEU A CA 1
ATOM 1589 C C . LEU A 1 204 ? 1.620 5.617 13.360 1.00 90.81 204 LEU A C 1
ATOM 1591 O O . LEU A 1 204 ? 0.889 5.492 14.334 1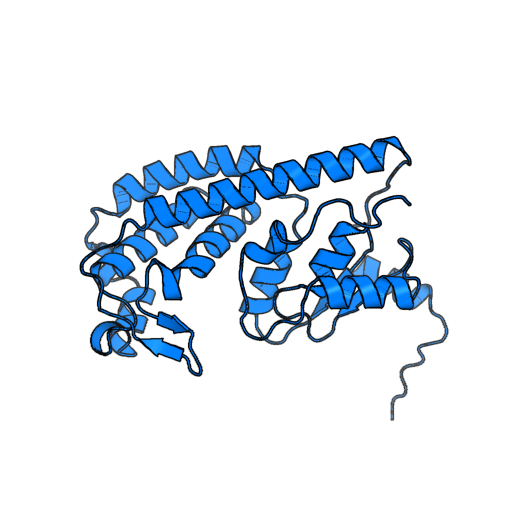.00 90.81 204 LEU A O 1
ATOM 1595 N N . VAL A 1 205 ? 2.739 6.347 13.407 1.00 90.44 205 VAL A N 1
ATOM 1596 C CA . VAL A 1 205 ? 3.160 7.065 14.625 1.00 90.44 205 VAL A CA 1
ATOM 1597 C C . VAL A 1 205 ? 2.121 8.114 15.040 1.00 90.44 205 VAL A C 1
ATOM 1599 O O . VAL A 1 205 ? 1.895 8.319 16.233 1.00 90.44 205 VAL A O 1
ATOM 1602 N N . ILE A 1 206 ? 1.478 8.781 14.077 1.00 87.12 206 ILE A N 1
ATOM 1603 C CA . ILE A 1 206 ? 0.369 9.707 14.349 1.00 87.12 206 ILE A CA 1
ATOM 1604 C C . ILE A 1 206 ? -0.823 8.936 14.937 1.00 87.12 206 ILE A C 1
ATOM 1606 O O . ILE A 1 206 ? -1.335 9.327 15.987 1.00 87.12 206 ILE A O 1
ATOM 1610 N N . ALA A 1 207 ? -1.214 7.821 14.314 1.00 84.00 207 ALA A N 1
ATOM 1611 C CA . ALA A 1 207 ? -2.338 7.000 14.763 1.00 84.00 207 ALA A CA 1
ATOM 1612 C C . ALA A 1 207 ? -2.120 6.376 16.159 1.00 84.00 207 ALA A C 1
ATOM 1614 O O . ALA A 1 207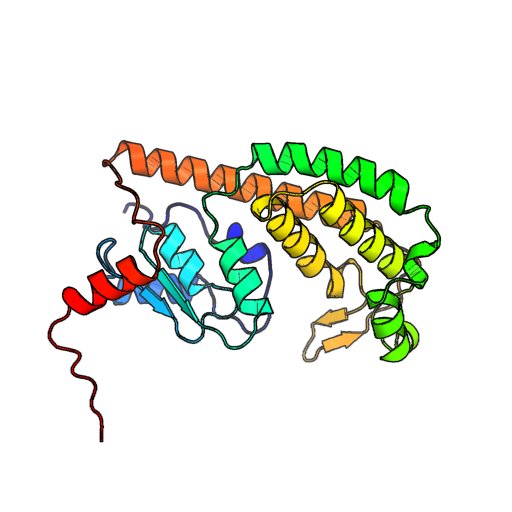 ? -3.029 6.388 16.987 1.00 84.00 207 ALA A O 1
ATOM 1615 N N . GLU A 1 208 ? -0.917 5.881 16.466 1.00 83.62 208 GLU A N 1
ATOM 1616 C CA . GLU A 1 208 ? -0.580 5.325 17.786 1.00 83.62 208 GLU A CA 1
ATOM 1617 C C . GLU A 1 208 ? -0.656 6.385 18.891 1.00 83.62 208 GLU A C 1
ATOM 1619 O O . GLU A 1 208 ? -1.222 6.136 19.956 1.00 83.62 208 GLU A O 1
ATOM 1624 N N . ARG A 1 209 ? -0.126 7.590 18.643 1.00 80.31 209 ARG A N 1
ATOM 1625 C CA . ARG A 1 209 ? -0.179 8.699 19.612 1.00 80.31 209 ARG A CA 1
ATOM 1626 C C . ARG A 1 209 ? -1.605 9.144 19.896 1.00 80.31 209 ARG A C 1
ATOM 1628 O O . ARG A 1 209 ? -1.933 9.422 21.047 1.00 80.31 209 ARG A O 1
ATOM 1635 N N . ALA A 1 210 ? -2.433 9.198 18.860 1.00 74.81 210 ALA A N 1
ATOM 1636 C CA . ALA A 1 210 ? -3.841 9.516 18.992 1.00 74.81 210 ALA A CA 1
ATOM 1637 C C . ALA A 1 210 ? -4.589 8.487 19.850 1.00 74.81 210 ALA A C 1
ATOM 1639 O O . ALA A 1 210 ? -5.280 8.864 20.794 1.00 74.81 210 ALA A O 1
ATOM 1640 N N . ASN A 1 211 ? -4.373 7.195 19.582 1.00 68.94 211 ASN A N 1
ATOM 1641 C CA . ASN A 1 211 ? -4.987 6.112 20.351 1.00 68.94 211 ASN A CA 1
ATOM 1642 C C . ASN A 1 211 ? -4.533 6.096 21.821 1.00 68.94 211 ASN A C 1
ATOM 1644 O O . ASN A 1 211 ? -5.330 5.805 22.710 1.00 68.94 211 ASN A O 1
ATOM 1648 N N . LEU A 1 212 ? -3.267 6.420 22.106 1.00 58.28 212 LEU A N 1
ATOM 1649 C CA . LEU A 1 212 ? -2.767 6.539 23.482 1.00 58.28 212 LEU A CA 1
ATOM 1650 C C . LEU A 1 212 ? -3.379 7.740 24.220 1.00 58.28 212 LEU A C 1
ATOM 1652 O O . LEU A 1 212 ? -3.683 7.636 25.407 1.00 58.28 212 LEU A O 1
ATOM 1656 N N . ALA A 1 213 ? -3.593 8.862 23.525 1.00 54.44 213 ALA A N 1
ATOM 1657 C CA . ALA A 1 213 ? -4.254 10.032 24.096 1.00 54.44 213 ALA A CA 1
ATOM 1658 C C . ALA A 1 213 ? -5.728 9.747 24.439 1.00 54.44 213 ALA A C 1
ATOM 1660 O O . ALA A 1 213 ? -6.185 10.152 25.507 1.00 54.44 213 ALA A O 1
ATOM 1661 N N . SER A 1 214 ? -6.448 8.990 23.603 1.00 54.84 214 SER A N 1
ATOM 1662 C CA . SER A 1 214 ? -7.817 8.546 23.904 1.00 54.84 214 SER A CA 1
ATOM 1663 C C . SER A 1 214 ? -7.876 7.465 24.991 1.00 54.84 214 SER A C 1
ATOM 1665 O O . SER A 1 214 ? -8.762 7.509 25.836 1.00 54.84 214 SER A O 1
ATOM 1667 N N . ALA A 1 215 ? -6.914 6.534 25.037 1.00 48.88 215 ALA A N 1
ATOM 1668 C CA . ALA A 1 215 ? -6.859 5.476 26.056 1.00 48.88 215 ALA A CA 1
ATOM 1669 C C . ALA A 1 215 ? -6.542 6.002 27.468 1.00 48.88 215 ALA A C 1
ATOM 1671 O O . ALA A 1 215 ? -6.902 5.375 28.458 1.00 48.88 215 ALA A O 1
ATOM 1672 N N . SER A 1 216 ? -5.902 7.172 27.585 1.00 39.44 216 SER A N 1
ATOM 1673 C CA . SER A 1 216 ? -5.708 7.846 28.878 1.00 39.44 216 SER A CA 1
ATOM 1674 C C . SER A 1 216 ? -6.988 8.464 29.465 1.00 39.44 216 SER A C 1
ATOM 1676 O O . SER A 1 216 ? -6.945 8.998 30.573 1.00 39.44 216 SER A O 1
ATOM 1678 N N . LEU A 1 217 ? -8.113 8.383 28.741 1.00 43.16 217 LEU A N 1
ATOM 1679 C CA . LEU A 1 217 ? -9.414 8.895 29.166 1.00 43.16 217 LEU A CA 1
ATOM 1680 C C . LEU A 1 217 ? -10.459 7.806 29.464 1.00 43.16 217 LEU A C 1
ATOM 1682 O O . LEU A 1 217 ? -11.404 8.142 30.161 1.00 43.16 217 LEU A O 1
ATOM 1686 N N . GLU A 1 218 ? -10.293 6.540 29.050 1.00 41.62 218 GLU A N 1
ATOM 1687 C CA . GLU A 1 218 ? -11.154 5.413 29.470 1.00 41.62 218 GLU A CA 1
ATOM 1688 C C . GLU A 1 218 ? -10.565 4.037 29.060 1.00 41.62 218 GLU A C 1
ATOM 1690 O O . GLU A 1 218 ? -9.983 3.880 27.984 1.00 41.62 218 GLU A O 1
ATOM 1695 N N . ASP A 1 219 ? -10.710 3.033 29.938 1.00 36.56 219 ASP A N 1
ATOM 1696 C CA . ASP A 1 219 ? -10.166 1.669 29.813 1.00 36.56 219 ASP A CA 1
ATOM 1697 C C . ASP A 1 219 ? -10.796 0.867 28.649 1.00 36.56 219 ASP A C 1
ATOM 1699 O O . ASP A 1 219 ? -11.857 0.251 28.785 1.00 36.56 219 ASP A O 1
ATOM 1703 N N . TYR A 1 220 ? -10.110 0.793 27.504 1.00 38.03 220 TYR A N 1
ATOM 1704 C CA . TYR A 1 220 ? -10.522 -0.037 26.363 1.00 38.03 220 TYR A CA 1
ATOM 1705 C C . TYR A 1 220 ? -10.200 -1.532 26.573 1.00 38.03 220 TYR A C 1
ATOM 1707 O O . TYR A 1 220 ? -9.041 -1.925 26.729 1.00 38.03 220 TYR A O 1
ATOM 1715 N N . GLN A 1 221 ? -11.222 -2.395 26.501 1.00 29.94 221 GLN A N 1
ATOM 1716 C CA . GLN A 1 221 ? -11.078 -3.856 26.433 1.00 29.94 221 GLN A CA 1
ATOM 1717 C C . GLN A 1 221 ? -11.128 -4.331 24.965 1.00 29.94 221 GLN A C 1
ATOM 1719 O O . GLN A 1 221 ? -12.097 -4.036 24.263 1.00 29.94 221 GLN A O 1
ATOM 1724 N N . PRO A 1 222 ? -10.138 -5.101 24.476 1.00 34.75 222 PRO A N 1
ATOM 1725 C CA . PRO A 1 222 ? -10.077 -5.506 23.074 1.00 34.75 222 PRO A CA 1
ATOM 1726 C C . PRO A 1 222 ? -11.211 -6.465 22.678 1.00 34.75 222 PRO A C 1
ATOM 1728 O O . PRO A 1 222 ? -11.498 -7.448 23.366 1.00 34.75 222 PRO A O 1
ATOM 1731 N N . VAL A 1 223 ? -11.814 -6.227 21.508 1.00 38.97 223 VAL A N 1
ATOM 1732 C CA . VAL A 1 223 ? -12.814 -7.125 20.906 1.00 38.97 223 VAL A CA 1
ATOM 1733 C C . VAL A 1 223 ? -12.142 -8.449 20.477 1.00 38.97 223 VAL A C 1
ATOM 1735 O O . VAL A 1 223 ? -11.097 -8.421 19.820 1.00 38.97 223 VAL A O 1
ATOM 1738 N N . PRO A 1 224 ? -12.702 -9.630 20.819 1.00 32.41 224 PRO A N 1
ATOM 1739 C CA . PRO A 1 224 ? -12.105 -10.924 20.485 1.00 32.41 224 PRO A CA 1
ATOM 1740 C C . PRO A 1 224 ? -11.920 -11.145 18.977 1.00 32.41 224 PRO A C 1
ATOM 1742 O O . PRO A 1 224 ? -12.830 -10.918 18.185 1.00 32.41 224 PRO A O 1
ATOM 1745 N N . ARG A 1 225 ? -10.746 -11.674 18.604 1.00 42.59 225 ARG A N 1
ATOM 1746 C CA . ARG A 1 225 ? -10.244 -11.874 17.226 1.00 42.59 225 ARG A CA 1
ATOM 1747 C C . ARG A 1 225 ? -11.018 -12.880 16.357 1.00 42.59 225 ARG A C 1
ATOM 1749 O O . ARG A 1 225 ? -10.636 -13.099 15.210 1.00 42.59 225 ARG A O 1
ATOM 1756 N N . ASP A 1 226 ? -12.066 -13.512 16.875 1.00 44.84 226 ASP A N 1
ATOM 1757 C CA . ASP A 1 226 ? -12.873 -14.452 16.098 1.00 44.84 226 ASP A CA 1
ATOM 1758 C C . ASP A 1 226 ? -14.064 -13.718 15.473 1.00 44.84 226 ASP A C 1
ATOM 1760 O O . ASP A 1 226 ? -15.032 -13.367 16.152 1.00 44.84 226 ASP A O 1
ATOM 1764 N N . TRP A 1 227 ? -13.996 -13.486 14.160 1.00 43.50 227 TRP A N 1
ATOM 1765 C CA . TRP A 1 227 ? -15.065 -12.832 13.404 1.00 43.50 227 TRP A CA 1
ATOM 1766 C C . TRP A 1 227 ? -16.394 -13.588 13.524 1.00 43.50 227 TRP A C 1
ATOM 1768 O O . TRP A 1 227 ? -17.449 -12.959 13.492 1.00 43.50 227 TRP A O 1
ATOM 1778 N N . LYS A 1 228 ? -16.369 -14.913 13.740 1.00 42.50 228 LYS A N 1
ATOM 1779 C CA . LYS A 1 228 ? -17.587 -15.688 13.995 1.00 42.50 228 LYS A CA 1
ATOM 1780 C C . LYS A 1 228 ? -18.179 -15.335 15.349 1.00 42.50 228 LYS A C 1
ATOM 1782 O O . LYS A 1 228 ? -19.393 -15.225 15.451 1.00 42.50 228 LYS A O 1
ATOM 1787 N N . VAL A 1 229 ? -17.359 -15.091 16.369 1.00 48.97 229 VAL A N 1
ATOM 1788 C CA . VAL A 1 229 ? -17.823 -14.658 17.697 1.00 48.97 229 VAL A CA 1
ATOM 1789 C C . VAL A 1 229 ? -18.341 -13.223 17.654 1.00 48.97 229 VAL A C 1
ATOM 1791 O O . VAL A 1 229 ? -19.367 -12.946 18.269 1.00 48.97 229 VAL A O 1
ATOM 1794 N N . ALA A 1 230 ? -17.696 -12.329 16.899 1.00 43.22 230 ALA A N 1
ATOM 1795 C CA . ALA A 1 230 ? -18.165 -10.956 16.708 1.00 43.22 230 ALA A CA 1
ATOM 1796 C C . ALA A 1 230 ? -19.515 -10.912 15.968 1.00 43.22 230 ALA A C 1
ATOM 1798 O O . ALA A 1 230 ? -20.462 -10.304 16.460 1.00 43.22 230 ALA A O 1
ATOM 1799 N N . VAL A 1 231 ? -19.645 -11.642 14.853 1.00 46.84 231 VAL A N 1
ATOM 1800 C CA . VAL A 1 231 ? -20.904 -11.763 14.099 1.00 46.84 231 VAL A CA 1
ATOM 1801 C C . VAL A 1 231 ? -21.985 -12.450 14.937 1.00 46.84 231 VAL A C 1
ATOM 1803 O O . VAL A 1 231 ? -23.105 -11.961 14.998 1.00 46.84 231 VAL A O 1
ATOM 1806 N N . THR A 1 232 ? -21.658 -13.525 15.659 1.00 47.81 232 THR A N 1
ATOM 1807 C CA . THR A 1 232 ? -22.625 -14.236 16.516 1.00 47.81 232 THR A CA 1
ATOM 1808 C C . THR A 1 232 ? -23.074 -13.376 17.700 1.00 47.81 232 THR A C 1
ATOM 1810 O O . THR A 1 232 ? -24.252 -13.376 18.036 1.00 47.81 232 THR A O 1
ATOM 1813 N N . LYS A 1 233 ? -22.185 -12.582 18.316 1.00 42.69 233 LYS A N 1
ATOM 1814 C CA . LYS A 1 233 ? -22.569 -11.619 19.364 1.00 42.69 233 LYS A CA 1
ATOM 1815 C C . LYS A 1 233 ? -23.494 -10.526 18.836 1.00 42.69 233 LYS A C 1
ATOM 1817 O O . LYS A 1 233 ? -24.417 -10.146 19.548 1.00 42.69 233 LYS A O 1
ATOM 1822 N N . VAL A 1 234 ? -23.249 -10.030 17.624 1.00 46.38 234 VAL A N 1
ATOM 1823 C CA . VAL A 1 234 ? -24.081 -8.995 16.994 1.00 46.38 234 VAL A CA 1
ATOM 1824 C C . VAL A 1 234 ? -25.445 -9.558 16.593 1.00 46.38 234 VAL A C 1
ATOM 1826 O O . VAL A 1 234 ? -26.463 -8.959 16.929 1.00 46.38 234 VAL A O 1
ATOM 1829 N N . LEU A 1 235 ? -25.491 -10.753 15.997 1.00 45.53 235 LEU A N 1
ATOM 1830 C CA . LEU A 1 235 ? -26.744 -11.445 15.670 1.00 45.53 235 LEU A CA 1
ATOM 1831 C C . LEU A 1 235 ? -27.552 -11.809 16.927 1.00 45.53 235 LEU A C 1
ATOM 1833 O O . LEU A 1 235 ? -28.769 -11.668 16.934 1.00 45.53 235 LEU A O 1
ATOM 1837 N N . ASN A 1 236 ? -26.890 -12.186 18.025 1.00 47.50 236 ASN A N 1
ATOM 1838 C CA . ASN A 1 236 ? -27.561 -12.498 19.292 1.00 47.50 236 ASN A CA 1
ATOM 1839 C C . ASN A 1 236 ? -28.033 -11.252 20.069 1.00 47.50 236 ASN A C 1
ATOM 1841 O O . ASN A 1 236 ? -28.870 -11.384 20.959 1.00 47.50 236 ASN A O 1
ATOM 1845 N N . LYS A 1 237 ? -27.512 -10.053 19.764 1.00 40.75 237 LYS A N 1
ATOM 1846 C CA . LYS A 1 237 ? -27.946 -8.775 20.362 1.00 40.75 237 LYS A CA 1
ATOM 1847 C C . LYS A 1 237 ? -29.069 -8.076 19.584 1.00 40.75 237 LYS A C 1
ATOM 1849 O O . LYS A 1 237 ? -29.645 -7.130 20.113 1.00 40.75 237 LYS A O 1
ATOM 1854 N N . ALA A 1 238 ? -29.401 -8.530 18.374 1.00 39.62 238 ALA A N 1
ATOM 1855 C CA . ALA A 1 238 ? -30.469 -7.973 17.544 1.00 39.62 238 ALA A CA 1
ATOM 1856 C C . ALA A 1 238 ? -31.566 -9.033 17.296 1.00 39.62 238 ALA A C 1
ATOM 1858 O O . ALA A 1 238 ? -31.551 -9.695 16.259 1.00 39.62 238 ALA A O 1
ATOM 1859 N N . PRO A 1 239 ? -32.546 -9.208 18.210 1.00 37.56 239 PRO A N 1
ATOM 1860 C CA . PRO A 1 239 ? -33.545 -10.276 18.105 1.00 37.56 239 PRO A CA 1
ATOM 1861 C C . PRO A 1 239 ? -34.546 -10.119 16.943 1.00 37.56 239 PRO A C 1
ATOM 1863 O O . PRO A 1 239 ? -35.427 -10.960 16.792 1.00 37.56 239 PRO A O 1
ATOM 1866 N N . SER A 1 240 ? -34.464 -9.053 16.140 1.00 40.09 240 SER A N 1
ATOM 1867 C CA . SER A 1 240 ? -35.474 -8.698 15.132 1.00 40.09 240 SER A CA 1
ATOM 1868 C C . SER A 1 240 ? -35.059 -8.900 13.671 1.00 40.09 240 SER A C 1
ATOM 1870 O O . SER A 1 240 ? -35.875 -8.655 12.785 1.00 40.09 240 SER A O 1
ATOM 1872 N N . LEU A 1 241 ? -33.858 -9.404 13.376 1.00 38.31 241 LEU A N 1
ATOM 1873 C CA . LEU A 1 241 ? -33.512 -9.837 12.015 1.00 38.31 241 LEU A CA 1
ATOM 1874 C C . LEU A 1 241 ? -33.940 -11.296 11.808 1.00 38.31 241 LEU A C 1
ATOM 1876 O O . LEU A 1 241 ? -33.121 -12.210 11.734 1.00 38.31 241 LEU A O 1
ATOM 1880 N N . GLN A 1 242 ? -35.256 -11.512 11.723 1.00 34.88 242 GLN A N 1
ATOM 1881 C CA . GLN A 1 242 ? -35.780 -12.711 11.075 1.00 34.88 242 GLN A CA 1
ATOM 1882 C C . GLN A 1 242 ? -35.383 -12.652 9.600 1.00 34.88 242 GLN A C 1
ATOM 1884 O O . GLN A 1 242 ? -35.739 -11.723 8.875 1.00 34.88 242 GLN A O 1
ATOM 1889 N N . VAL A 1 243 ? -34.611 -13.649 9.175 1.00 37.19 243 VAL A N 1
ATOM 1890 C CA . VAL A 1 243 ? -34.367 -13.947 7.768 1.00 37.19 243 VAL A CA 1
ATOM 1891 C C . VAL A 1 243 ? -35.734 -14.194 7.130 1.00 37.19 243 VAL A C 1
ATOM 1893 O O . VAL A 1 243 ? -36.363 -15.212 7.407 1.00 37.19 243 VAL A O 1
ATOM 1896 N N . LEU A 1 244 ? -36.209 -13.251 6.314 1.00 31.56 244 LEU A N 1
ATOM 1897 C CA . LEU A 1 244 ? -37.306 -13.499 5.384 1.00 31.56 244 LEU A CA 1
ATOM 1898 C C . LEU A 1 244 ? -36.773 -14.454 4.314 1.00 31.56 244 LEU A C 1
ATOM 1900 O O . LEU A 1 244 ? -36.147 -14.033 3.344 1.00 31.56 244 LEU A O 1
ATOM 1904 N N . GLY A 1 245 ? -36.943 -15.746 4.573 1.00 33.91 245 GLY A N 1
ATOM 1905 C CA . GLY A 1 245 ? -36.943 -16.777 3.552 1.00 33.91 245 GLY A CA 1
ATOM 1906 C C . GLY A 1 245 ? -38.379 -17.027 3.113 1.00 33.91 245 GLY A C 1
ATOM 1907 O O . GLY A 1 245 ? -39.241 -17.210 3.967 1.00 33.91 245 GLY A O 1
ATOM 1908 N N . ASP A 1 246 ? -38.589 -16.986 1.803 1.00 34.94 246 ASP A N 1
ATOM 1909 C CA . ASP A 1 246 ? -39.250 -18.033 1.019 1.00 34.94 246 ASP A CA 1
ATOM 1910 C C . ASP A 1 246 ? -38.577 -18.066 -0.363 1.00 34.94 246 ASP A C 1
ATOM 1912 O O . ASP A 1 246 ? -38.314 -16.972 -0.921 1.00 34.94 246 ASP A O 1
#

pLDDT: mean 83.45, std 19.16, range [29.94, 98.06]